Protein AF-A0A1H5TYS7-F1 (afdb_monomer)

Sequence (240 aa):
MDNIIQSLKEFIWEIVGFLVPGLFLIILSNFLISTENQIKNNFLFDWDAFEHSLIIIQGYIFGYIIYSLTKYKVYIQDKIIDYLFYIAKSNKNMINDYVNKKIIKFIYRFLYIRHSSYWHKDFQKSELYKAVLQKYRSEISNIDSMNVNEVRNILMTKNDKQSQVIYTFIFRSSMFDHISTVFILIIVTLFVQGIFNISLLKVGKPYNYIYFIMIILIPLLGNSKRFFFPKAIRVPFSNI

pLDDT: mean 87.01, std 9.4, range [52.34, 97.75]

Secondary structure (DSSP, 8-state):
-HHHHHHHHHHHHHHHHHHHHHHHHHHHHHHHB-GGGSBTTTBSS-HHHHHHHHHHHHHHHHHHHHHHHHHHHHHHHHHHHHHHHHHHHHHHTT---HHHHHHHHHHHHHHHHH-TTHHHHHHHTSHHHHHHHHHHTTTSTTGGGS-HHHHHHHHHHT-THHHHHHHHHHHHHHHHHHHHHHHHHHHHHHHHHHHHT---B--SHHHHHHHHHHHHHHHHHTTHHHHHHHHHHHHHHH--

Mean predicted aligned error: 6.76 Å

Solvent-accessible surface area (backbone atoms only — not comparable to full-atom values): 13057 Å² total; per-residue (Å²): 110,68,67,60,55,52,53,51,52,52,52,51,50,54,50,50,66,28,26,52,57,11,42,49,47,51,55,52,46,42,73,40,42,21,70,90,76,30,50,90,85,70,22,84,59,56,69,86,81,49,53,82,65,49,55,55,52,49,14,35,54,42,8,51,52,45,51,53,51,35,53,50,51,52,52,51,51,41,52,50,46,54,50,52,52,49,52,54,54,62,50,58,80,74,56,88,51,70,71,58,51,54,52,50,51,48,50,52,52,56,48,49,75,64,35,86,65,47,62,59,60,54,45,66,71,31,68,61,49,49,52,49,51,63,72,41,50,88,80,36,88,65,54,90,77,50,52,72,65,58,53,37,52,58,42,38,76,75,39,67,80,49,52,63,58,29,49,52,27,45,49,53,15,51,52,31,32,35,52,23,42,51,44,49,50,55,52,51,51,53,51,50,26,67,73,71,72,48,73,60,56,54,82,50,76,73,48,51,54,53,54,51,50,41,61,62,42,31,68,61,27,56,43,29,44,73,60,29,37,60,51,31,63,42,54,51,63,71,75,115

Structure (mmCIF, N/CA/C/O backbone):
data_AF-A0A1H5TYS7-F1
#
_entry.id   AF-A0A1H5TYS7-F1
#
loop_
_atom_site.group_PDB
_atom_site.id
_atom_site.type_symbol
_atom_site.l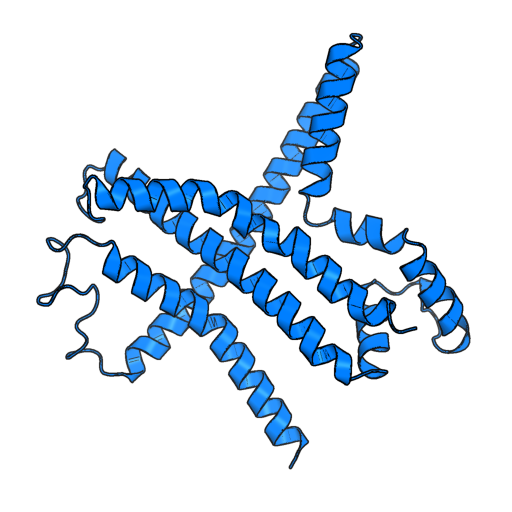abel_atom_id
_atom_site.label_alt_id
_atom_site.label_comp_id
_atom_site.label_asym_id
_atom_site.label_entity_id
_atom_site.label_seq_id
_atom_site.pdbx_PDB_ins_code
_atom_site.Cartn_x
_atom_site.Cartn_y
_atom_site.Cartn_z
_atom_site.occupancy
_atom_site.B_iso_or_equiv
_atom_site.auth_seq_id
_atom_site.auth_comp_id
_atom_site.auth_asym_id
_atom_site.auth_atom_id
_atom_site.pdbx_PDB_model_num
ATOM 1 N N . MET A 1 1 ? 18.109 -30.971 -2.019 1.00 67.31 1 MET A N 1
ATOM 2 C CA . MET A 1 1 ? 17.659 -30.455 -0.705 1.00 67.31 1 MET A CA 1
ATOM 3 C C . MET A 1 1 ? 17.485 -28.943 -0.735 1.00 67.31 1 MET A C 1
ATOM 5 O O . MET A 1 1 ? 16.457 -28.473 -0.268 1.00 67.31 1 MET A O 1
ATOM 9 N N . ASP A 1 2 ? 18.400 -28.206 -1.365 1.00 77.69 2 AS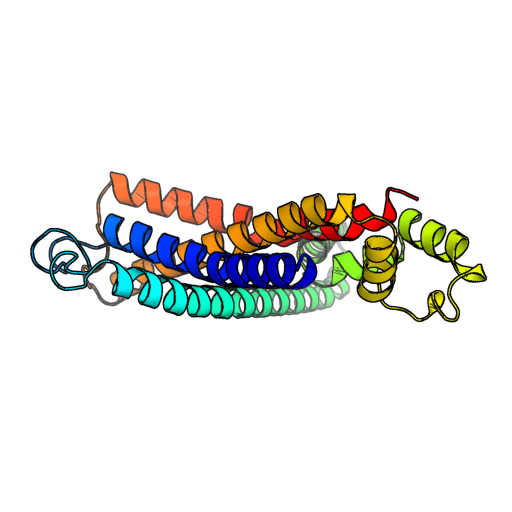P A N 1
ATOM 10 C CA . ASP A 1 2 ? 18.367 -26.733 -1.421 1.00 77.69 2 ASP A CA 1
ATOM 11 C C . ASP A 1 2 ? 17.071 -26.148 -2.003 1.00 77.69 2 ASP A C 1
ATOM 13 O O . ASP A 1 2 ? 16.513 -25.213 -1.433 1.00 77.69 2 ASP A O 1
ATOM 17 N N . ASN A 1 3 ? 16.511 -26.765 -3.051 1.00 82.31 3 ASN A N 1
ATOM 18 C CA . ASN A 1 3 ? 15.230 -26.328 -3.621 1.00 82.31 3 ASN A CA 1
ATOM 19 C C . ASN A 1 3 ? 14.062 -26.442 -2.625 1.00 82.31 3 ASN A C 1
ATOM 21 O O . ASN A 1 3 ? 13.216 -25.558 -2.577 1.00 82.31 3 ASN A O 1
ATOM 25 N N . ILE A 1 4 ? 14.033 -27.489 -1.790 1.00 89.06 4 ILE A N 1
ATOM 26 C CA . ILE A 1 4 ? 12.965 -27.688 -0.792 1.00 89.06 4 ILE A CA 1
ATOM 27 C C . ILE A 1 4 ? 13.063 -26.621 0.302 1.00 89.06 4 ILE A C 1
ATOM 29 O O . ILE A 1 4 ? 12.052 -26.050 0.705 1.00 89.06 4 ILE A O 1
ATOM 33 N N . ILE A 1 5 ? 14.282 -26.319 0.759 1.00 88.38 5 ILE A N 1
ATOM 34 C CA . ILE A 1 5 ? 14.528 -25.292 1.780 1.00 88.38 5 ILE A CA 1
ATOM 35 C C . ILE A 1 5 ? 14.127 -23.910 1.252 1.00 88.38 5 ILE A C 1
ATOM 37 O O . ILE A 1 5 ? 13.490 -23.138 1.970 1.00 88.38 5 ILE A O 1
ATOM 41 N N . GLN A 1 6 ? 14.456 -23.606 -0.005 1.00 80.31 6 GLN A N 1
ATOM 42 C CA . GLN A 1 6 ? 14.092 -22.341 -0.636 1.00 80.31 6 GLN A CA 1
ATOM 43 C C . GLN A 1 6 ? 12.570 -22.195 -0.788 1.00 80.31 6 GLN A C 1
ATOM 45 O O . GLN A 1 6 ? 12.023 -21.170 -0.383 1.00 80.31 6 GLN A O 1
ATOM 50 N N . SER A 1 7 ? 11.872 -23.228 -1.272 1.00 81.06 7 SER A N 1
ATOM 51 C CA . SER A 1 7 ? 10.406 -23.209 -1.368 1.00 81.06 7 SER A CA 1
ATOM 52 C C . SER A 1 7 ? 9.731 -23.081 0.000 1.00 81.06 7 SER A C 1
ATOM 54 O O . SER A 1 7 ? 8.777 -22.320 0.147 1.00 81.06 7 SER A O 1
ATOM 56 N N . LEU A 1 8 ? 10.247 -23.762 1.031 1.00 88.00 8 LEU A N 1
ATOM 57 C CA . LEU A 1 8 ? 9.729 -23.635 2.396 1.00 88.00 8 LEU A CA 1
ATOM 58 C C . LEU A 1 8 ? 9.920 -22.213 2.939 1.00 88.00 8 LEU A C 1
ATOM 60 O O . LEU A 1 8 ? 9.024 -21.656 3.570 1.00 88.00 8 LEU A O 1
ATOM 64 N N . LYS A 1 9 ? 11.078 -21.605 2.674 1.00 85.12 9 LYS A N 1
ATOM 65 C CA . LYS A 1 9 ? 11.366 -20.223 3.059 1.00 85.12 9 LYS A CA 1
ATOM 66 C C . LYS A 1 9 ? 10.412 -19.243 2.376 1.00 85.12 9 LYS A C 1
ATOM 68 O O . LYS A 1 9 ? 9.912 -18.342 3.043 1.00 85.12 9 LYS A O 1
ATOM 73 N N . GLU A 1 10 ? 10.158 -19.406 1.081 1.00 80.75 10 GLU A N 1
ATOM 74 C CA . GLU A 1 10 ? 9.201 -18.579 0.332 1.00 80.75 10 GLU A CA 1
ATOM 75 C C . GLU A 1 10 ? 7.784 -18.712 0.895 1.00 80.75 10 GLU A C 1
ATOM 77 O O . GLU A 1 10 ? 7.153 -17.700 1.194 1.00 80.75 10 GLU A O 1
ATOM 82 N N . PHE A 1 11 ? 7.340 -19.938 1.172 1.00 84.56 11 PHE A N 1
ATOM 83 C CA . PHE A 1 11 ? 6.052 -20.203 1.810 1.00 84.56 11 PHE A CA 1
ATOM 84 C C . PHE A 1 11 ? 5.919 -19.533 3.190 1.00 84.56 11 PHE A C 1
ATOM 86 O O . PHE A 1 11 ? 4.912 -18.886 3.482 1.00 84.56 11 PHE A O 1
ATOM 93 N N . ILE A 1 12 ? 6.953 -19.617 4.036 1.00 88.06 12 ILE A N 1
ATOM 94 C CA . ILE A 1 12 ? 6.970 -18.934 5.341 1.00 88.06 12 ILE A CA 1
ATOM 95 C C . ILE A 1 12 ? 6.864 -17.416 5.154 1.00 88.06 12 ILE A C 1
ATOM 97 O O . ILE A 1 12 ? 6.130 -16.757 5.890 1.00 88.06 12 ILE A O 1
ATOM 101 N N . TRP A 1 13 ? 7.560 -16.847 4.168 1.00 83.88 13 TRP A N 1
ATOM 102 C CA . TRP A 1 13 ? 7.481 -15.414 3.886 1.00 83.88 13 TRP A CA 1
ATOM 103 C C . TRP A 1 13 ? 6.100 -14.972 3.415 1.00 83.88 13 TRP A C 1
ATOM 105 O O . TRP A 1 13 ? 5.651 -13.895 3.813 1.00 83.88 13 TRP A O 1
ATOM 115 N N . GLU A 1 14 ? 5.405 -15.794 2.630 1.00 82.81 14 GLU A N 1
ATOM 116 C CA . GLU A 1 14 ? 4.013 -15.535 2.263 1.00 82.81 14 GLU A CA 1
ATOM 117 C C . GLU A 1 14 ? 3.112 -15.517 3.500 1.00 82.81 14 GLU A C 1
ATOM 119 O O . GLU A 1 14 ? 2.367 -14.554 3.692 1.00 82.81 14 GLU A O 1
ATOM 124 N N . ILE A 1 15 ? 3.237 -16.508 4.392 1.00 88.69 15 ILE A N 1
ATOM 125 C CA . ILE A 1 15 ? 2.476 -16.548 5.652 1.00 88.69 15 ILE A CA 1
ATOM 126 C C . ILE A 1 15 ? 2.744 -15.297 6.488 1.00 88.69 15 ILE A C 1
ATOM 128 O O . ILE A 1 15 ? 1.804 -14.629 6.919 1.00 88.69 15 ILE A O 1
ATOM 132 N N . VAL A 1 16 ? 4.018 -14.954 6.693 1.00 89.50 16 VAL A N 1
ATOM 133 C CA . VAL A 1 16 ? 4.423 -13.769 7.461 1.00 89.50 16 VAL A CA 1
ATOM 134 C C . VAL A 1 16 ? 3.856 -12.495 6.829 1.00 89.50 16 VAL A C 1
ATOM 136 O O . VAL A 1 16 ? 3.378 -11.618 7.549 1.00 89.50 16 VAL A O 1
ATOM 139 N N . GLY A 1 17 ? 3.841 -12.404 5.497 1.00 87.56 17 GLY A N 1
ATOM 140 C CA . GLY A 1 17 ? 3.288 -11.268 4.761 1.00 87.56 17 GLY A CA 1
ATOM 141 C C . GLY A 1 17 ? 1.818 -10.981 5.080 1.00 87.56 17 GLY A C 1
ATOM 142 O O . GLY A 1 17 ? 1.436 -9.812 5.153 1.00 87.56 17 GLY A O 1
ATOM 143 N N . PHE A 1 18 ? 1.012 -12.016 5.329 1.00 91.00 18 PHE A N 1
ATOM 144 C CA . PHE A 1 18 ? -0.376 -11.863 5.778 1.00 91.00 18 PHE A CA 1
ATOM 145 C C . PHE A 1 18 ? -0.491 -11.733 7.297 1.00 91.00 18 PHE A C 1
ATOM 147 O O . PHE A 1 18 ? -1.266 -10.916 7.785 1.00 91.00 18 PHE A O 1
ATOM 154 N N . LEU A 1 19 ? 0.298 -12.485 8.060 1.00 94.44 19 LEU A N 1
ATOM 155 C CA . LEU A 1 19 ? 0.199 -12.511 9.517 1.00 94.44 19 LEU A CA 1
ATOM 156 C C . LEU A 1 19 ? 0.503 -11.143 10.145 1.00 94.44 19 LEU A C 1
ATOM 158 O O . LEU A 1 19 ? -0.223 -10.688 11.027 1.00 94.44 19 LEU A O 1
ATOM 162 N N . VAL A 1 20 ? 1.551 -10.461 9.674 1.00 94.88 20 VAL A N 1
ATOM 163 C CA . VAL A 1 20 ? 2.007 -9.185 10.246 1.00 94.88 20 VAL A CA 1
ATOM 164 C C . VAL A 1 20 ? 0.918 -8.097 10.242 1.00 94.88 20 VAL A C 1
ATOM 166 O O . VAL A 1 20 ? 0.669 -7.528 11.307 1.00 94.88 20 VAL A O 1
ATOM 169 N N . PRO A 1 21 ? 0.244 -7.765 9.120 1.00 95.44 21 PRO A N 1
ATOM 170 C CA . PRO A 1 21 ? -0.795 -6.735 9.134 1.00 95.44 21 PRO A CA 1
ATOM 171 C C . PRO A 1 21 ? -2.013 -7.103 9.993 1.00 95.44 21 PRO A C 1
ATOM 173 O O . PRO A 1 21 ? -2.623 -6.209 10.581 1.00 95.44 21 PRO A O 1
ATOM 176 N N . GLY A 1 22 ? -2.357 -8.388 10.107 1.00 95.56 22 GLY A N 1
ATOM 177 C CA . GLY A 1 22 ? -3.446 -8.822 10.981 1.00 95.56 22 GLY A CA 1
ATOM 178 C C . GLY A 1 22 ? -3.086 -8.757 12.463 1.00 95.56 22 GLY A C 1
ATOM 179 O O . GLY A 1 22 ? -3.858 -8.213 13.250 1.00 95.56 22 GLY A O 1
ATOM 180 N N . LEU A 1 23 ? -1.884 -9.200 12.848 1.00 94.56 23 LEU A N 1
ATOM 181 C CA . LEU A 1 23 ? -1.376 -9.016 14.213 1.00 94.56 23 LEU A CA 1
ATOM 182 C C . LEU A 1 23 ? -1.285 -7.530 14.580 1.00 94.56 23 LEU A C 1
ATOM 184 O O . LEU A 1 23 ? -1.647 -7.147 15.690 1.00 94.56 23 LEU A O 1
ATOM 188 N N . PHE A 1 24 ? -0.867 -6.678 13.640 1.00 96.12 24 PHE A N 1
ATOM 189 C CA . PHE A 1 24 ? -0.850 -5.232 13.846 1.00 96.12 24 PHE A CA 1
ATOM 190 C C . PHE A 1 24 ? -2.251 -4.673 14.137 1.00 96.12 24 PHE A C 1
ATOM 192 O O . PHE A 1 24 ? -2.404 -3.880 15.067 1.00 96.12 24 PHE A O 1
ATOM 199 N N . LEU A 1 25 ? -3.281 -5.115 13.403 1.00 95.44 25 LEU A N 1
ATOM 200 C CA . LEU A 1 25 ? -4.671 -4.745 13.685 1.00 95.44 25 LEU A CA 1
ATOM 201 C C . LEU A 1 25 ? -5.105 -5.199 15.085 1.00 95.44 25 LEU A C 1
ATOM 203 O O . LEU A 1 25 ? -5.706 -4.402 15.803 1.00 95.44 25 LEU A O 1
ATOM 207 N N . ILE A 1 26 ? -4.799 -6.440 15.478 1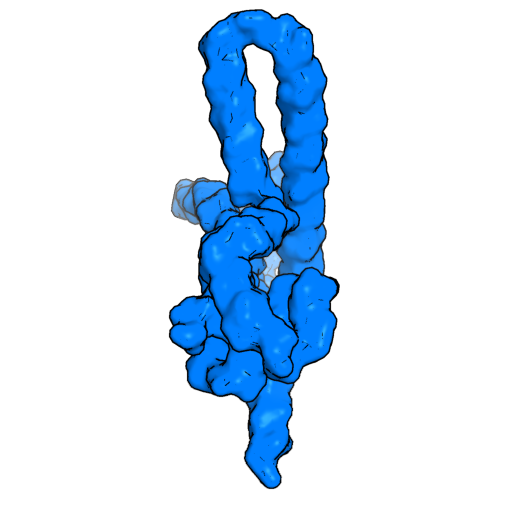.00 92.31 26 ILE A N 1
ATOM 208 C CA . ILE A 1 26 ? -5.156 -6.983 16.800 1.00 92.31 26 ILE A CA 1
ATOM 209 C C . ILE A 1 26 ? -4.518 -6.144 17.910 1.00 92.31 26 ILE A C 1
ATOM 211 O O . ILE A 1 26 ? -5.219 -5.675 18.806 1.00 92.31 26 ILE A O 1
ATOM 215 N N . ILE A 1 27 ? -3.203 -5.911 17.835 1.00 92.00 27 ILE A N 1
ATOM 216 C CA . ILE A 1 27 ? -2.457 -5.123 18.828 1.00 92.00 27 ILE A CA 1
ATOM 217 C C . ILE A 1 27 ? -3.054 -3.720 18.948 1.00 92.00 27 ILE A C 1
ATOM 219 O O . ILE A 1 27 ? -3.321 -3.244 20.052 1.00 92.00 27 ILE A O 1
ATOM 223 N N . LEU A 1 28 ? -3.298 -3.067 17.812 1.00 93.88 28 LEU A N 1
ATOM 224 C CA . LEU A 1 28 ? -3.819 -1.707 17.797 1.00 93.88 28 LEU A CA 1
ATOM 225 C C . LEU A 1 28 ? -5.256 -1.637 18.328 1.00 93.88 28 LEU A C 1
ATOM 227 O O . LEU A 1 28 ? -5.583 -0.730 19.089 1.00 93.88 28 LEU A O 1
ATOM 231 N N . SER A 1 29 ? -6.097 -2.610 17.975 1.00 91.12 29 SER A N 1
ATOM 232 C CA . SER A 1 29 ? -7.480 -2.693 18.457 1.00 91.12 29 SER A CA 1
ATOM 233 C C . SER A 1 29 ? -7.523 -2.935 19.964 1.00 91.12 29 SER A C 1
ATOM 235 O O . SER A 1 29 ? -8.250 -2.241 20.666 1.00 91.12 29 SER A O 1
ATOM 237 N N . ASN A 1 30 ? -6.683 -3.833 20.487 1.00 87.69 30 ASN A N 1
ATOM 238 C CA . ASN A 1 30 ? -6.554 -4.069 21.928 1.00 87.69 30 ASN A CA 1
ATOM 239 C C . ASN A 1 30 ? -6.138 -2.806 22.688 1.00 87.69 30 ASN A C 1
ATOM 241 O O . ASN A 1 30 ? -6.657 -2.519 23.764 1.00 87.69 30 ASN A O 1
ATOM 245 N N . PHE A 1 31 ? -5.224 -2.022 22.116 1.00 90.31 31 PHE A N 1
ATOM 246 C CA . PHE A 1 31 ? -4.797 -0.770 22.727 1.00 90.31 31 PHE A CA 1
ATOM 247 C C . PHE A 1 31 ? -5.919 0.284 22.757 1.00 90.31 31 PHE A C 1
ATOM 249 O O . PHE A 1 31 ? -6.043 1.025 23.740 1.00 90.31 31 PHE A O 1
ATOM 256 N N . LEU A 1 32 ? -6.742 0.341 21.704 1.00 93.38 32 LEU A N 1
ATOM 257 C CA . LEU A 1 32 ? -7.719 1.409 21.477 1.00 93.38 32 LEU A CA 1
ATOM 258 C C . LEU A 1 32 ? -9.149 1.101 21.923 1.00 93.38 32 LEU A C 1
ATOM 260 O O . LEU A 1 32 ? -9.910 2.047 22.076 1.00 93.38 32 LEU A O 1
ATOM 264 N N . ILE A 1 33 ? -9.549 -0.152 22.120 1.00 90.75 33 ILE A N 1
ATOM 265 C CA . ILE A 1 33 ? -10.930 -0.492 22.503 1.00 90.75 33 ILE A CA 1
ATOM 266 C C . ILE A 1 33 ? -11.205 -0.167 23.969 1.00 90.75 33 ILE A C 1
ATOM 268 O O . ILE A 1 33 ? -10.349 -0.365 24.829 1.00 90.75 33 ILE A O 1
ATOM 272 N N . SER A 1 34 ? -12.394 0.373 24.245 1.00 85.56 34 SER A N 1
ATOM 273 C CA . SER A 1 34 ? -12.835 0.752 25.589 1.00 85.56 34 SER A CA 1
ATOM 274 C C . SER A 1 34 ? -12.919 -0.457 26.517 1.00 85.56 34 SER A C 1
ATOM 276 O O . SER A 1 34 ? -13.417 -1.510 26.125 1.00 85.56 34 SER A O 1
ATOM 278 N N . THR A 1 35 ? -12.496 -0.280 27.769 1.00 76.44 35 THR A N 1
ATOM 279 C CA . THR A 1 35 ? -12.527 -1.316 28.814 1.00 76.44 35 THR A CA 1
ATOM 280 C C . THR A 1 35 ? -13.936 -1.785 29.157 1.00 76.44 35 THR A C 1
ATOM 282 O O . THR A 1 35 ? -14.110 -2.914 29.594 1.00 76.44 35 THR A O 1
ATOM 285 N N . GLU A 1 36 ? -14.950 -0.949 28.924 1.00 73.81 36 GLU A N 1
ATOM 286 C CA . GLU A 1 36 ? -16.364 -1.299 29.137 1.00 73.81 36 GLU A CA 1
ATOM 287 C C . GLU A 1 36 ? -16.848 -2.414 28.199 1.00 73.81 36 GLU A C 1
ATOM 289 O O . GLU A 1 36 ? -17.753 -3.163 28.547 1.00 73.81 36 GLU A O 1
ATOM 294 N N . ASN A 1 37 ? -16.222 -2.539 27.026 1.00 63.44 37 ASN A N 1
ATOM 295 C CA . ASN A 1 37 ? -16.571 -3.518 25.997 1.00 63.44 37 ASN A CA 1
ATOM 296 C C . ASN A 1 37 ? -15.575 -4.690 25.939 1.00 63.44 37 ASN A C 1
ATOM 298 O O . ASN A 1 37 ? -15.587 -5.463 24.981 1.00 63.44 37 ASN A O 1
ATOM 302 N N . GLN A 1 38 ? -14.682 -4.809 26.926 1.00 60.69 38 GLN A N 1
ATOM 303 C CA . GLN A 1 38 ? -13.674 -5.866 26.981 1.00 60.69 38 GLN A CA 1
ATOM 304 C C . GLN A 1 38 ? -14.170 -7.062 27.799 1.00 60.69 38 GLN A C 1
ATOM 306 O O . GLN A 1 38 ? -14.858 -6.915 28.810 1.00 60.69 38 GLN A O 1
ATOM 311 N N . ILE A 1 39 ? -13.782 -8.264 27.369 1.00 59.59 39 ILE A N 1
ATOM 312 C CA . ILE A 1 39 ? -13.887 -9.472 28.194 1.00 59.59 39 ILE A CA 1
ATOM 313 C C . ILE A 1 39 ? -12.959 -9.251 29.404 1.00 59.59 39 ILE A C 1
ATOM 315 O O . ILE A 1 39 ? -11.930 -8.581 29.265 1.00 59.59 39 ILE A O 1
ATOM 319 N N . LYS A 1 40 ? -13.340 -9.726 30.604 1.00 55.16 40 LYS A N 1
ATOM 320 C CA . LYS A 1 40 ? -12.549 -9.568 31.847 1.00 55.16 40 LYS A CA 1
ATOM 321 C C . LYS A 1 40 ? -11.047 -9.741 31.542 1.00 55.16 40 LYS A C 1
ATOM 323 O O . LYS A 1 40 ? -10.684 -10.757 30.966 1.00 55.16 40 LYS A O 1
ATOM 328 N N . ASN A 1 41 ? -10.219 -8.761 31.937 1.00 55.69 41 ASN A N 1
ATOM 329 C CA . ASN A 1 41 ? -8.752 -8.656 31.730 1.00 55.69 41 ASN A CA 1
ATOM 330 C C . ASN A 1 41 ? -8.236 -7.769 30.574 1.00 55.69 41 ASN A C 1
ATOM 332 O O . ASN A 1 41 ? -7.117 -7.953 30.107 1.00 55.69 41 ASN A O 1
ATOM 336 N N . ASN A 1 42 ? -8.961 -6.718 30.191 1.00 52.34 42 ASN A N 1
ATOM 337 C CA . ASN A 1 42 ? -8.465 -5.638 29.320 1.00 52.34 42 ASN A CA 1
ATOM 338 C C . ASN A 1 42 ? -8.147 -6.007 27.851 1.00 52.34 42 ASN A C 1
ATOM 340 O O . ASN A 1 42 ? -7.408 -5.283 27.175 1.00 52.34 42 ASN A O 1
ATOM 344 N N . PHE A 1 43 ? -8.704 -7.101 27.329 1.00 56.09 43 PHE A N 1
ATOM 345 C CA . PHE A 1 43 ? -8.461 -7.538 25.954 1.00 56.09 43 PHE A CA 1
ATOM 346 C C . PHE A 1 43 ? -9.762 -7.833 25.198 1.00 56.09 43 PHE A C 1
ATOM 348 O O . PHE A 1 43 ? -10.761 -8.248 25.782 1.00 56.09 43 PHE A O 1
ATOM 355 N N . LEU A 1 44 ? -9.745 -7.633 23.870 1.00 61.28 44 LEU A N 1
ATOM 356 C CA . LEU A 1 44 ? -10.795 -8.155 22.976 1.00 61.28 44 LEU A CA 1
ATOM 357 C C . LEU A 1 44 ? -10.889 -9.683 23.041 1.00 61.28 44 LEU A C 1
ATOM 359 O O . LEU A 1 44 ? -11.938 -10.249 22.752 1.00 61.28 44 LEU A O 1
ATOM 363 N N . PHE A 1 45 ? -9.769 -10.329 23.359 1.00 64.00 45 PHE A N 1
ATOM 364 C CA . PHE A 1 45 ? -9.600 -11.771 23.351 1.00 64.00 45 PHE A CA 1
ATOM 365 C C . PHE A 1 45 ? -9.091 -12.214 24.715 1.00 64.00 45 PHE A C 1
ATOM 367 O O . PHE A 1 45 ? -8.117 -11.665 25.227 1.00 64.00 45 PHE A O 1
ATOM 374 N N . ASP A 1 46 ? -9.750 -13.209 25.291 1.00 64.56 46 ASP A N 1
ATOM 375 C CA . ASP A 1 46 ? -9.283 -13.869 26.500 1.00 64.56 46 ASP A CA 1
ATOM 376 C C . ASP A 1 46 ? -8.063 -14.743 26.156 1.00 64.56 46 ASP A C 1
ATOM 378 O O . ASP A 1 46 ? -8.191 -15.826 25.585 1.00 64.56 46 ASP A O 1
ATOM 382 N N . TRP A 1 47 ? -6.861 -14.230 26.429 1.00 65.69 47 TRP A N 1
ATOM 383 C CA . TRP A 1 47 ? -5.598 -14.907 26.108 1.00 65.69 47 TRP A CA 1
ATOM 384 C C . TRP A 1 47 ? -5.459 -16.255 26.810 1.00 65.69 47 TRP A C 1
ATOM 386 O O . TRP A 1 47 ? -4.837 -17.161 26.253 1.00 65.69 47 TRP A O 1
ATOM 396 N N . ASP A 1 48 ? -6.060 -16.388 27.992 1.00 68.62 48 ASP A N 1
ATOM 397 C CA . ASP A 1 48 ? -6.034 -17.623 28.766 1.00 68.62 48 ASP A CA 1
ATOM 398 C C . ASP A 1 48 ? -6.983 -18.660 28.148 1.00 68.62 48 ASP A C 1
ATOM 400 O O . ASP A 1 48 ? -6.674 -19.850 28.133 1.00 68.62 48 ASP A O 1
ATOM 404 N N . ALA A 1 49 ? -8.103 -18.213 27.566 1.00 66.50 49 ALA A N 1
ATOM 405 C CA . ALA A 1 49 ? -9.062 -19.092 26.897 1.00 66.50 49 ALA A CA 1
ATOM 406 C C . ALA A 1 49 ? -8.633 -19.534 25.489 1.00 66.50 49 ALA A C 1
ATOM 408 O O . ALA A 1 49 ? -9.072 -20.585 25.021 1.00 66.50 49 ALA A O 1
ATOM 409 N N . PHE A 1 50 ? -7.835 -18.731 24.781 1.00 64.44 50 PHE A N 1
ATOM 410 C CA . PHE A 1 50 ? -7.643 -18.921 23.341 1.00 64.44 50 PHE A CA 1
ATOM 411 C C . PHE A 1 50 ? -6.387 -19.691 22.920 1.00 64.44 50 PHE A C 1
ATOM 413 O O . PHE A 1 50 ? -6.288 -20.036 21.746 1.00 64.44 50 PHE A O 1
ATOM 420 N N . GLU A 1 51 ? -5.480 -20.037 23.835 1.00 68.69 51 GLU A N 1
ATOM 421 C CA . GLU A 1 51 ? -4.177 -20.648 23.525 1.00 68.69 51 GLU A CA 1
ATOM 422 C C . GLU A 1 51 ? -3.363 -19.868 22.454 1.00 68.69 51 GLU A C 1
ATOM 424 O O . GLU A 1 51 ? -3.830 -18.996 21.720 1.00 68.69 51 GLU A O 1
ATOM 429 N N . HIS A 1 52 ? -2.064 -20.143 22.342 1.00 73.44 52 HIS A N 1
ATOM 430 C CA . HIS A 1 52 ? -1.179 -19.337 21.483 1.00 73.44 52 HIS A CA 1
ATOM 431 C C . HIS A 1 52 ? -1.448 -19.553 19.977 1.00 73.44 52 HIS A C 1
ATOM 433 O O . HIS A 1 52 ? -1.118 -18.708 19.142 1.00 73.44 52 HIS A O 1
ATOM 439 N N . SER A 1 53 ? -2.058 -20.684 19.619 1.00 76.00 53 SER A N 1
ATOM 440 C CA . SER A 1 53 ? -2.332 -21.103 18.240 1.00 76.00 53 SER A CA 1
ATOM 441 C C . SER A 1 53 ? -3.446 -20.283 17.582 1.00 76.00 53 SER A C 1
ATOM 443 O O . SER A 1 53 ? -3.353 -19.938 16.400 1.00 76.00 53 SER A O 1
ATOM 445 N N . LEU A 1 54 ? -4.476 -19.903 18.338 1.00 82.62 54 LEU A N 1
ATOM 446 C CA . LEU A 1 54 ? -5.656 -19.243 17.785 1.00 82.62 54 LEU A CA 1
ATOM 447 C C . LEU A 1 54 ? -5.377 -17.800 17.354 1.00 82.62 54 LEU A C 1
ATOM 449 O O . LEU A 1 54 ? -5.971 -17.304 16.399 1.00 82.62 54 LEU A O 1
ATOM 453 N N . ILE A 1 55 ? -4.401 -17.150 17.981 1.00 83.81 55 ILE A N 1
ATOM 454 C CA . ILE A 1 55 ? -3.980 -15.782 17.653 1.00 83.81 55 ILE A CA 1
ATOM 455 C C . ILE A 1 55 ? -3.240 -15.737 16.325 1.00 83.81 55 ILE A C 1
ATOM 457 O O . ILE A 1 55 ? -3.415 -14.799 15.548 1.00 83.81 55 ILE A O 1
ATOM 461 N N . ILE A 1 56 ? -2.456 -16.774 16.026 1.00 89.31 56 ILE A N 1
ATOM 462 C CA . ILE A 1 56 ? -1.818 -16.920 14.717 1.00 89.31 56 ILE A CA 1
ATOM 463 C C . ILE A 1 56 ? -2.897 -17.082 13.642 1.00 89.31 56 ILE A C 1
ATOM 465 O O . ILE A 1 56 ? -2.848 -16.402 12.617 1.00 89.31 56 ILE A O 1
ATOM 469 N N . ILE A 1 57 ? -3.907 -17.920 13.899 1.00 90.31 57 ILE A N 1
ATOM 470 C CA . ILE A 1 57 ? -5.025 -18.147 12.972 1.00 90.31 57 ILE A CA 1
ATOM 471 C C . ILE A 1 57 ? -5.812 -16.849 12.740 1.00 90.31 57 ILE A C 1
ATOM 473 O O . ILE A 1 57 ? -6.019 -16.447 11.595 1.00 90.31 57 ILE A O 1
ATOM 477 N N . GLN A 1 58 ? -6.205 -16.148 13.804 1.00 88.56 58 GLN A N 1
ATOM 478 C CA . GLN A 1 58 ? -6.915 -14.871 13.701 1.00 88.56 58 GLN A CA 1
ATOM 479 C C . GLN A 1 58 ? -6.070 -13.795 13.019 1.00 88.56 58 GLN A C 1
ATOM 481 O O . GLN A 1 58 ? -6.568 -13.084 12.148 1.00 88.56 58 GLN A O 1
ATOM 486 N N . GLY A 1 59 ? -4.789 -13.689 13.375 1.00 92.88 59 GLY A N 1
ATOM 487 C CA . GLY A 1 59 ? -3.850 -12.771 12.741 1.00 92.88 59 GLY A CA 1
ATOM 488 C C . GLY A 1 59 ? -3.740 -13.036 11.242 1.00 92.88 59 GLY A C 1
ATOM 489 O O . GLY A 1 59 ? -3.756 -12.100 10.450 1.00 92.88 59 GLY A O 1
ATOM 490 N N . TYR A 1 60 ? -3.717 -14.300 10.826 1.00 94.12 60 TYR A N 1
ATOM 491 C CA . TYR A 1 60 ? -3.709 -14.656 9.411 1.00 94.12 60 TYR A CA 1
ATOM 492 C C . TYR A 1 60 ? -5.023 -14.269 8.705 1.00 94.12 60 TYR A C 1
ATOM 494 O O . TYR A 1 60 ? -4.989 -13.629 7.650 1.00 94.12 60 TYR A O 1
ATOM 502 N N . ILE A 1 61 ? -6.181 -14.566 9.312 1.00 94.56 61 ILE A N 1
ATOM 503 C CA . ILE A 1 61 ? -7.508 -14.205 8.775 1.00 94.56 61 ILE A CA 1
ATOM 504 C C . ILE A 1 61 ? -7.652 -12.683 8.642 1.00 94.56 61 ILE A C 1
ATOM 506 O O . ILE A 1 61 ? -7.992 -12.177 7.568 1.00 94.56 61 ILE A O 1
ATOM 510 N N . PHE A 1 62 ? -7.353 -11.928 9.702 1.00 95.62 62 PHE A N 1
ATOM 511 C CA . PHE A 1 62 ? -7.378 -10.467 9.655 1.00 95.62 62 PHE A CA 1
ATOM 512 C C . PHE A 1 62 ? -6.363 -9.920 8.658 1.00 95.62 62 PHE A C 1
ATOM 514 O O . PHE A 1 62 ? -6.662 -8.963 7.949 1.00 95.62 62 PHE A O 1
ATOM 521 N N . GLY A 1 63 ? -5.204 -10.558 8.535 1.00 96.31 63 GLY A N 1
ATOM 522 C CA . GLY A 1 63 ? -4.218 -10.276 7.503 1.00 96.31 63 GLY A CA 1
ATOM 523 C C . GLY A 1 63 ? -4.800 -10.299 6.097 1.00 96.31 63 GLY A C 1
ATOM 524 O O . GLY A 1 63 ? -4.655 -9.338 5.337 1.00 96.31 63 GLY A O 1
ATOM 525 N N . TYR A 1 64 ? -5.525 -11.368 5.769 1.00 95.56 64 TYR A N 1
ATOM 526 C CA . TYR A 1 64 ? -6.198 -11.519 4.482 1.00 95.56 64 TYR A CA 1
ATOM 527 C C . TYR A 1 64 ? -7.280 -10.450 4.255 1.00 95.56 64 TYR A C 1
ATOM 529 O O . TYR A 1 64 ? -7.388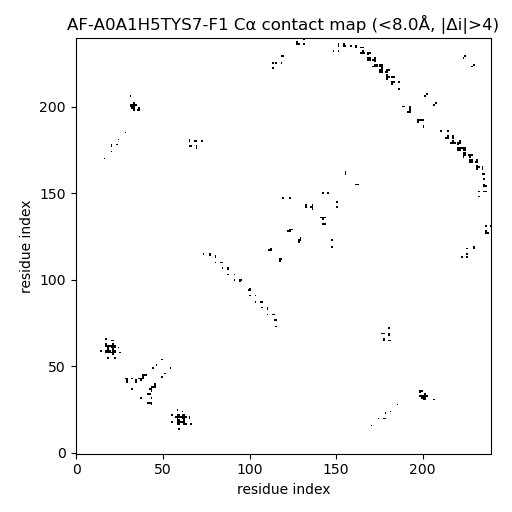 -9.882 3.159 1.00 95.56 64 TYR A O 1
ATOM 537 N N . ILE A 1 65 ? -8.044 -10.112 5.299 1.00 96.62 65 ILE A N 1
ATOM 538 C CA . ILE A 1 65 ? -9.037 -9.029 5.259 1.00 96.62 65 ILE A CA 1
ATOM 539 C C . ILE A 1 65 ? -8.350 -7.684 4.987 1.00 96.62 65 ILE A C 1
ATOM 541 O O . ILE A 1 65 ? -8.740 -6.974 4.059 1.00 96.62 65 ILE A O 1
ATOM 545 N N . ILE A 1 66 ? -7.285 -7.347 5.723 1.00 97.06 66 ILE A N 1
ATOM 546 C CA . ILE A 1 66 ? -6.519 -6.108 5.524 1.00 97.06 66 ILE A CA 1
ATOM 547 C C . ILE A 1 66 ? -5.929 -6.048 4.120 1.00 97.06 66 ILE A C 1
ATOM 549 O O . ILE A 1 66 ? -5.971 -4.995 3.475 1.00 97.06 66 ILE A O 1
ATOM 553 N N . TYR A 1 67 ? -5.410 -7.160 3.611 1.00 94.69 67 TYR A N 1
ATOM 554 C CA . TYR A 1 67 ? -4.878 -7.233 2.258 1.00 94.69 67 TYR A CA 1
ATOM 555 C C . TYR A 1 67 ? -5.962 -6.947 1.205 1.00 94.69 67 TYR A C 1
ATOM 557 O O . TYR A 1 67 ? -5.769 -6.107 0.318 1.00 94.69 67 TYR A O 1
ATOM 565 N N . SER A 1 68 ? -7.132 -7.569 1.352 1.00 95.75 68 SER A N 1
ATOM 566 C CA . SER A 1 68 ? -8.290 -7.369 0.473 1.00 95.75 68 SER A CA 1
ATOM 567 C C . SER A 1 68 ? -8.792 -5.923 0.509 1.00 95.75 68 SER A C 1
ATOM 569 O O . SER A 1 68 ? -8.950 -5.284 -0.534 1.00 95.75 68 SER A O 1
ATOM 571 N N . LEU A 1 69 ? -8.935 -5.354 1.708 1.00 96.12 69 LEU A N 1
ATOM 572 C CA . LEU A 1 69 ? -9.324 -3.957 1.903 1.00 96.12 69 LEU A CA 1
ATOM 573 C C . LEU A 1 69 ? -8.279 -2.983 1.362 1.00 96.12 69 LEU A C 1
ATOM 575 O O . LEU A 1 69 ? -8.631 -1.937 0.827 1.00 96.12 69 LEU A O 1
ATOM 579 N N . THR A 1 70 ? -6.994 -3.328 1.437 1.00 94.19 70 THR A N 1
ATOM 580 C CA . THR A 1 70 ? -5.919 -2.512 0.862 1.00 94.19 70 THR A CA 1
ATOM 581 C C . THR A 1 70 ? -6.034 -2.457 -0.659 1.00 94.19 70 THR A C 1
ATOM 583 O O . THR A 1 70 ? -5.934 -1.373 -1.236 1.00 94.19 70 THR A O 1
ATOM 586 N N . LYS A 1 71 ? -6.298 -3.593 -1.321 1.00 91.38 71 LYS A N 1
ATOM 587 C CA . LYS A 1 71 ? -6.562 -3.621 -2.769 1.00 91.38 71 LYS A CA 1
ATOM 588 C C . LYS A 1 71 ? -7.792 -2.787 -3.129 1.00 91.38 71 LYS A C 1
ATOM 590 O O . LYS A 1 71 ? -7.720 -1.969 -4.044 1.00 91.38 71 LYS A O 1
ATOM 595 N N . TYR A 1 72 ? -8.880 -2.946 -2.378 1.00 93.31 72 TYR A N 1
ATOM 596 C CA . TYR A 1 72 ? -10.113 -2.191 -2.595 1.00 93.31 72 TYR A CA 1
ATOM 597 C C . TYR A 1 72 ? -9.923 -0.679 -2.392 1.00 93.31 72 TYR A C 1
ATOM 599 O O . TYR A 1 72 ? -10.347 0.119 -3.227 1.00 93.31 72 TYR A O 1
ATOM 607 N N . LYS A 1 73 ? -9.193 -0.277 -1.344 1.00 92.25 73 LYS A N 1
ATOM 608 C CA . LYS A 1 73 ? -8.795 1.114 -1.085 1.00 92.25 73 LYS A CA 1
ATOM 609 C C . LYS A 1 73 ? -8.069 1.716 -2.286 1.00 92.25 73 LYS A C 1
ATOM 611 O O . LYS A 1 73 ? -8.420 2.811 -2.715 1.00 92.25 73 LYS A O 1
ATOM 616 N N . VAL A 1 74 ? -7.064 1.021 -2.826 1.00 87.88 74 VAL A N 1
ATOM 617 C CA . VAL A 1 74 ? -6.295 1.506 -3.986 1.00 87.88 74 VAL A CA 1
ATOM 618 C C . VAL A 1 74 ? -7.193 1.639 -5.217 1.00 87.88 74 VAL A C 1
ATOM 620 O O . VAL A 1 74 ? -7.130 2.659 -5.899 1.00 87.88 74 VAL A O 1
ATOM 623 N N . TYR A 1 75 ? -8.075 0.666 -5.459 1.00 89.56 75 TYR A N 1
ATOM 624 C CA . TYR A 1 75 ? -9.046 0.728 -6.551 1.00 89.56 75 TYR A CA 1
ATOM 625 C C . TYR A 1 75 ? -9.960 1.960 -6.449 1.00 89.56 75 TYR A C 1
ATOM 627 O O . TYR A 1 75 ? -10.088 2.708 -7.419 1.00 89.56 75 TYR A O 1
ATOM 635 N N . ILE A 1 76 ? -10.542 2.219 -5.272 1.00 89.81 76 ILE A N 1
ATOM 636 C CA . ILE A 1 76 ? -11.362 3.418 -5.042 1.00 89.81 76 ILE A CA 1
ATOM 637 C C . ILE A 1 76 ? -10.537 4.688 -5.264 1.00 89.81 76 ILE A C 1
ATOM 639 O O . ILE A 1 76 ? -11.006 5.614 -5.920 1.00 89.81 76 ILE A O 1
ATOM 643 N N . GLN A 1 77 ? -9.312 4.745 -4.737 1.00 87.69 77 GLN A N 1
ATOM 644 C CA . GLN A 1 77 ? -8.445 5.913 -4.898 1.00 87.69 77 GLN A CA 1
ATOM 645 C C . GLN A 1 77 ? -8.164 6.222 -6.370 1.00 87.69 77 GLN A C 1
ATOM 647 O O . GLN A 1 77 ? -8.269 7.382 -6.764 1.00 87.69 77 GLN A O 1
ATOM 652 N N . ASP A 1 78 ? -7.842 5.213 -7.182 1.00 87.75 78 ASP A N 1
ATOM 653 C CA . ASP A 1 78 ? -7.620 5.404 -8.618 1.00 87.75 78 ASP A CA 1
ATOM 654 C C . ASP A 1 78 ? -8.910 5.857 -9.325 1.0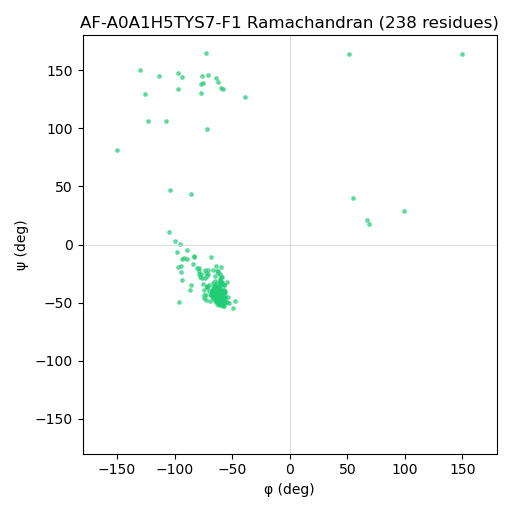0 87.75 78 ASP A C 1
ATOM 656 O O . ASP A 1 78 ? -8.868 6.808 -10.101 1.00 87.75 78 ASP A O 1
ATOM 660 N N . LYS A 1 79 ? -10.077 5.288 -8.984 1.00 89.62 79 LYS A N 1
ATOM 661 C CA . LYS A 1 79 ? -11.373 5.736 -9.530 1.00 89.62 79 LYS A CA 1
ATOM 662 C C . LYS A 1 79 ? -11.702 7.187 -9.182 1.00 89.62 79 LYS A C 1
ATOM 664 O O . LYS A 1 79 ? -12.190 7.926 -10.036 1.00 89.62 79 LYS A O 1
ATOM 669 N N . ILE A 1 80 ? -11.420 7.613 -7.951 1.00 87.94 80 ILE A N 1
ATOM 670 C CA . ILE A 1 80 ? -11.582 9.012 -7.536 1.00 87.94 80 ILE A CA 1
ATOM 671 C C . ILE A 1 80 ? -10.627 9.908 -8.331 1.00 87.94 80 ILE A C 1
ATOM 673 O O . ILE A 1 80 ? -11.032 10.969 -8.798 1.00 87.94 80 ILE A O 1
ATOM 677 N N . ILE A 1 81 ? -9.373 9.489 -8.517 1.00 87.88 81 ILE A N 1
ATOM 678 C CA . ILE A 1 81 ? -8.387 10.240 -9.303 1.00 87.88 81 ILE A CA 1
ATOM 679 C C . ILE A 1 81 ? -8.843 10.385 -10.762 1.00 87.88 81 ILE A C 1
ATOM 681 O O . ILE A 1 81 ? -8.795 11.495 -11.292 1.00 87.88 81 ILE A O 1
ATOM 685 N N . ASP A 1 82 ? -9.336 9.315 -11.386 1.00 88.31 82 ASP A N 1
ATOM 686 C CA . ASP A 1 82 ? -9.886 9.339 -12.748 1.00 88.31 82 ASP A CA 1
ATOM 687 C C . ASP A 1 82 ? -11.066 10.309 -12.869 1.00 88.31 82 ASP A C 1
ATOM 689 O O . ASP A 1 82 ? -11.137 11.110 -13.806 1.00 88.31 82 ASP A O 1
ATOM 693 N N . TYR A 1 83 ? -11.969 10.292 -11.887 1.00 89.50 83 TYR A N 1
ATOM 694 C CA . TYR A 1 83 ? -13.093 11.221 -11.832 1.00 89.50 83 TYR A CA 1
ATOM 695 C C . TYR A 1 83 ? -12.633 12.681 -11.684 1.00 89.50 83 TYR A C 1
ATOM 697 O O . TYR A 1 83 ? -13.102 13.565 -12.405 1.00 89.50 83 TYR A O 1
ATOM 705 N N . LEU A 1 84 ? -11.653 12.947 -10.816 1.00 87.00 84 LEU A N 1
ATOM 706 C CA . LEU A 1 84 ? -11.068 14.282 -10.660 1.00 87.00 84 LEU A CA 1
ATOM 707 C C . LEU A 1 84 ? -10.361 14.751 -11.939 1.00 87.00 84 LEU A C 1
ATOM 709 O O . LEU A 1 84 ? -10.452 15.928 -12.296 1.00 87.00 84 LEU A O 1
ATOM 713 N N . PHE A 1 85 ? -9.701 13.847 -12.667 1.00 86.12 85 PHE A N 1
ATOM 714 C CA . PHE A 1 85 ? -9.122 14.153 -13.974 1.00 86.12 85 PHE A CA 1
ATOM 715 C C . PHE A 1 85 ? -10.173 14.524 -15.012 1.00 86.12 85 PHE A C 1
ATOM 717 O O . PHE A 1 85 ? -9.954 15.458 -15.790 1.00 86.12 85 PHE A O 1
ATOM 724 N N . TYR A 1 86 ? -11.295 13.806 -15.029 1.00 87.69 86 TYR A N 1
ATOM 725 C CA . TYR A 1 86 ? -12.421 14.103 -15.905 1.00 87.69 86 TYR A CA 1
ATOM 726 C C . TYR A 1 86 ? -12.978 15.508 -15.633 1.00 87.69 86 TYR A C 1
ATOM 728 O O . TYR A 1 86 ? -13.067 16.316 -16.561 1.00 87.69 86 TYR A O 1
ATOM 736 N N . ILE A 1 87 ? -13.234 15.847 -14.363 1.00 85.06 87 ILE A N 1
ATOM 737 C CA . ILE A 1 87 ? -13.702 17.186 -13.963 1.00 85.06 87 ILE A CA 1
ATOM 738 C C . ILE A 1 87 ? -12.695 18.265 -14.373 1.00 85.06 87 ILE A C 1
ATOM 740 O O . ILE A 1 87 ? -13.060 19.261 -15.002 1.00 85.06 87 ILE A O 1
ATOM 744 N N . ALA A 1 88 ? -11.412 18.061 -14.062 1.00 83.44 88 ALA A N 1
ATOM 745 C CA . ALA A 1 88 ? -10.363 19.012 -14.415 1.00 83.44 88 ALA A CA 1
ATOM 746 C C . ALA A 1 88 ? -10.276 19.237 -15.937 1.00 83.44 88 ALA A C 1
ATOM 748 O O . ALA A 1 88 ? -9.965 20.347 -16.378 1.00 83.44 88 ALA A O 1
ATOM 749 N N . LYS A 1 89 ? -10.587 18.210 -16.745 1.00 83.00 89 LYS A N 1
ATOM 750 C CA . LYS A 1 89 ? -10.550 18.280 -18.216 1.00 83.00 89 LYS A CA 1
ATOM 751 C C . LYS A 1 89 ? -11.720 19.060 -18.769 1.00 83.00 89 LYS A C 1
ATOM 753 O O . LYS A 1 89 ? -11.508 19.899 -19.640 1.00 83.00 89 LYS A O 1
ATOM 758 N N . SER A 1 90 ? -12.911 18.817 -18.231 1.00 83.38 90 SER A N 1
ATOM 759 C CA . SER A 1 90 ? -14.117 19.562 -18.589 1.00 83.38 90 SER A CA 1
ATOM 760 C C . SER A 1 90 ? -13.926 21.063 -18.349 1.00 83.38 90 SER A C 1
ATOM 762 O O . SER A 1 90 ? -14.168 21.877 -19.237 1.00 83.38 90 SER A O 1
ATOM 764 N N . ASN A 1 91 ? -13.366 21.433 -17.193 1.00 74.88 91 ASN A N 1
ATOM 765 C CA . ASN A 1 91 ? -13.186 22.839 -16.818 1.00 74.88 91 ASN A CA 1
ATOM 766 C C . ASN A 1 91 ? -12.072 23.554 -17.599 1.00 74.88 91 ASN A C 1
ATOM 768 O O . ASN A 1 91 ? -12.125 24.772 -17.768 1.00 74.88 91 ASN A O 1
ATOM 772 N N . LYS A 1 92 ? -11.078 22.825 -18.125 1.00 70.38 92 LYS A N 1
ATOM 773 C CA . LYS A 1 92 ? -9.988 23.414 -18.923 1.00 70.38 92 LYS A CA 1
ATOM 774 C C . LYS A 1 92 ? -10.497 24.115 -20.190 1.00 70.38 92 LYS A C 1
ATOM 776 O O . LYS A 1 92 ? -9.877 25.081 -20.623 1.00 70.38 92 LYS A O 1
ATOM 781 N N . ASN A 1 93 ? -11.611 23.651 -20.755 1.00 66.81 93 ASN A N 1
ATOM 782 C CA . ASN A 1 93 ? -12.194 24.232 -21.965 1.00 66.81 93 ASN A CA 1
ATOM 783 C C . ASN A 1 93 ? -12.980 25.527 -21.695 1.00 66.81 93 ASN A C 1
ATOM 785 O O . ASN A 1 93 ? -13.176 26.304 -22.621 1.00 66.81 93 ASN A O 1
ATOM 789 N N . MET A 1 94 ? -13.404 25.780 -20.449 1.00 65.31 94 MET A N 1
ATOM 790 C CA . MET A 1 94 ? -14.173 26.981 -20.091 1.00 65.31 94 MET A CA 1
ATOM 791 C C . MET A 1 94 ? -13.309 28.136 -19.574 1.00 65.31 94 MET A C 1
ATOM 793 O O . MET A 1 94 ? -13.765 29.276 -19.561 1.00 65.31 94 MET A O 1
ATOM 797 N N . ILE A 1 95 ? -12.073 27.877 -19.134 1.00 68.75 95 ILE A N 1
ATOM 798 C CA . ILE A 1 95 ? -11.295 28.875 -18.394 1.00 68.75 95 ILE A CA 1
ATOM 799 C C . ILE A 1 95 ? -10.158 29.449 -19.249 1.00 68.75 95 ILE A C 1
ATOM 801 O O . ILE A 1 95 ? -9.123 28.813 -19.463 1.00 68.75 95 ILE A O 1
ATOM 805 N N . ASN A 1 96 ? -10.338 30.694 -19.703 1.00 70.56 96 ASN A N 1
ATOM 806 C CA . ASN A 1 96 ? -9.356 31.416 -20.521 1.00 70.56 96 ASN A CA 1
ATOM 807 C C . ASN A 1 96 ? -8.245 32.109 -19.702 1.00 70.56 96 ASN A C 1
ATOM 809 O O . ASN A 1 96 ? -7.235 32.538 -20.260 1.00 70.56 96 ASN A O 1
ATOM 813 N N . ASP A 1 97 ? -8.398 32.163 -18.379 1.00 79.00 97 ASP A N 1
ATOM 814 C CA . ASP A 1 97 ? -7.508 32.882 -17.469 1.00 79.00 97 ASP A CA 1
ATOM 815 C C . ASP A 1 97 ? -6.174 32.146 -17.192 1.00 79.00 97 ASP A C 1
ATOM 817 O O . ASP A 1 97 ? -6.110 30.925 -17.000 1.00 79.00 97 ASP A O 1
ATOM 821 N N . TYR A 1 98 ? -5.080 32.911 -17.168 1.00 76.50 98 TYR A N 1
ATOM 822 C CA . TYR A 1 98 ? -3.709 32.433 -16.984 1.00 76.50 98 TYR A CA 1
ATOM 823 C C . TYR A 1 98 ? -3.459 31.857 -15.581 1.00 76.50 98 TYR A C 1
ATOM 825 O O . TYR A 1 98 ? -2.807 30.813 -15.455 1.00 76.50 98 TYR A O 1
ATOM 833 N N . VAL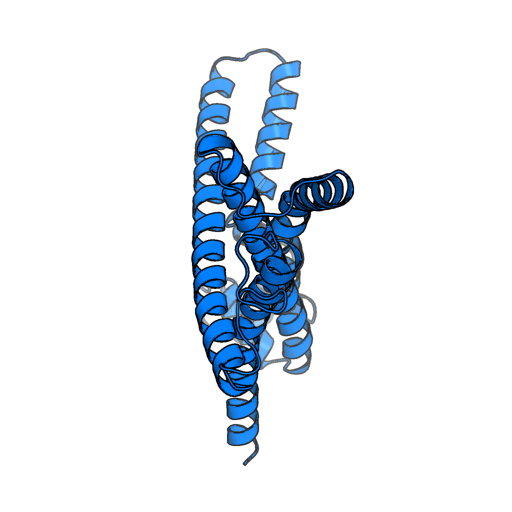 A 1 99 ? -4.002 32.478 -14.525 1.00 74.75 99 VAL A N 1
ATOM 834 C CA . VAL A 1 99 ? -3.831 31.998 -13.137 1.00 74.75 99 VAL A CA 1
ATOM 835 C C . VAL A 1 99 ? -4.470 30.620 -12.977 1.00 74.75 99 VAL A C 1
ATOM 837 O O . VAL A 1 99 ? -3.837 29.672 -12.497 1.00 74.75 99 VAL A O 1
ATOM 840 N N . ASN A 1 100 ? -5.687 30.474 -13.491 1.00 79.06 100 ASN A N 1
ATOM 841 C CA . ASN A 1 100 ? -6.412 29.212 -13.482 1.00 79.06 100 ASN A CA 1
ATOM 842 C C . ASN A 1 100 ? -5.698 28.101 -14.270 1.00 79.06 100 ASN A C 1
ATOM 844 O O . ASN A 1 100 ? -5.646 26.959 -13.807 1.00 79.06 100 ASN A O 1
ATOM 848 N N . LYS A 1 101 ? -5.043 28.411 -15.400 1.00 81.31 101 LYS A N 1
ATOM 849 C CA . LYS A 1 101 ? -4.221 27.429 -16.139 1.00 81.31 101 LYS A CA 1
ATOM 850 C C . LYS A 1 101 ? -3.080 26.859 -15.288 1.00 81.31 101 LYS A C 1
ATOM 852 O O . LYS A 1 101 ? -2.806 25.657 -15.373 1.00 81.31 101 LYS A O 1
ATOM 857 N N . LYS A 1 102 ? -2.425 27.675 -14.451 1.00 85.25 102 LYS A N 1
ATOM 858 C CA . LYS A 1 102 ? -1.338 27.218 -13.562 1.00 85.25 102 LYS A CA 1
ATOM 859 C C . LYS A 1 102 ? -1.861 26.295 -12.458 1.00 85.25 102 LYS A C 1
ATOM 861 O O . LYS A 1 102 ? -1.256 25.248 -12.221 1.00 85.25 102 LYS A O 1
ATOM 866 N N . ILE A 1 103 ? -2.989 26.645 -11.837 1.00 83.69 103 ILE A N 1
ATOM 867 C CA . ILE A 1 103 ? -3.638 25.831 -10.794 1.00 83.69 103 ILE A CA 1
ATOM 868 C C . ILE A 1 103 ? -4.102 24.493 -11.372 1.00 83.69 103 ILE A C 1
ATOM 870 O O . ILE A 1 103 ? -3.775 23.439 -10.831 1.00 83.69 103 ILE A O 1
ATOM 874 N N . ILE A 1 104 ? -4.779 24.515 -12.521 1.00 82.62 104 ILE A N 1
ATOM 875 C CA . ILE A 1 104 ? -5.218 23.300 -13.214 1.00 82.62 104 ILE A CA 1
ATOM 876 C C . ILE A 1 104 ? -4.009 22.413 -13.528 1.00 82.62 104 ILE A C 1
ATOM 878 O O . ILE A 1 104 ? -4.015 21.232 -13.194 1.00 82.62 104 ILE A O 1
ATOM 882 N N . LYS A 1 105 ? -2.923 22.969 -14.085 1.00 85.44 105 LYS A N 1
ATOM 883 C CA . LYS A 1 105 ? -1.684 22.215 -14.349 1.00 85.44 105 LYS A CA 1
ATOM 884 C C . LYS A 1 105 ? -1.092 21.597 -13.077 1.00 85.44 105 LYS A C 1
ATOM 886 O O . LYS A 1 105 ? -0.608 20.465 -13.128 1.00 85.44 105 LYS A O 1
ATOM 891 N N . PHE A 1 106 ? -1.130 22.312 -11.953 1.00 87.00 106 PHE A N 1
ATOM 892 C CA . PHE A 1 106 ? -0.700 21.786 -10.659 1.00 87.00 106 PHE A CA 1
ATOM 893 C C . PHE A 1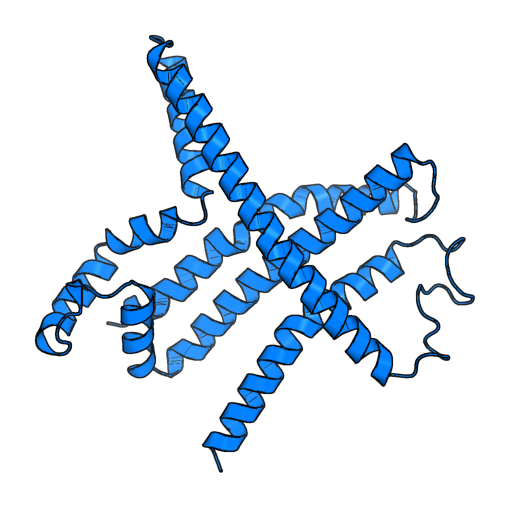 106 ? -1.569 20.603 -10.214 1.00 87.00 106 PHE A C 1
ATOM 895 O O . PHE A 1 106 ? -1.017 19.555 -9.888 1.00 87.00 106 PHE A O 1
ATOM 902 N N . ILE A 1 107 ? -2.899 20.727 -10.283 1.00 84.62 107 ILE A N 1
ATOM 903 C CA . ILE A 1 107 ? -3.844 19.649 -9.947 1.00 84.62 107 ILE A CA 1
ATOM 904 C C . ILE A 1 107 ? -3.612 18.435 -10.848 1.00 84.62 107 ILE A C 1
ATOM 906 O O . ILE A 1 107 ? -3.462 17.326 -10.345 1.00 84.62 107 ILE A O 1
ATOM 910 N N . TYR A 1 108 ? -3.489 18.635 -12.163 1.00 84.88 108 TYR A N 1
ATOM 911 C CA . TYR A 1 108 ? -3.174 17.561 -13.107 1.00 84.88 108 TYR A CA 1
ATOM 912 C C . TYR A 1 108 ? -1.894 16.831 -12.728 1.00 84.88 108 TYR A C 1
ATOM 914 O O . TYR A 1 108 ? -1.880 15.606 -12.663 1.00 84.88 108 TYR A O 1
ATOM 922 N N . ARG A 1 109 ? -0.817 17.574 -12.455 1.00 86.31 109 ARG A N 1
ATOM 923 C CA . ARG A 1 109 ? 0.462 16.985 -12.053 1.00 86.31 109 ARG A CA 1
ATOM 924 C C . ARG A 1 109 ? 0.333 16.234 -10.728 1.00 86.31 109 ARG A C 1
ATOM 926 O O . ARG A 1 109 ? 0.875 15.141 -10.601 1.00 86.31 109 ARG A O 1
ATOM 933 N N . PHE A 1 110 ? -0.391 16.798 -9.765 1.00 85.00 110 PHE A N 1
ATOM 934 C CA . PHE A 1 110 ? -0.631 16.186 -8.462 1.00 85.00 110 PHE A CA 1
ATOM 935 C C . PHE A 1 110 ? -1.411 14.871 -8.579 1.00 85.00 110 PHE A C 1
ATOM 937 O O . PHE A 1 110 ? -0.994 13.866 -8.007 1.00 85.00 110 PHE A O 1
ATOM 944 N N . LEU A 1 111 ? -2.499 14.856 -9.352 1.00 83.38 111 LEU A N 1
ATOM 945 C CA . LEU A 1 111 ? -3.295 13.659 -9.628 1.00 83.38 111 LEU A CA 1
ATOM 946 C C . LEU A 1 111 ? -2.493 12.624 -10.427 1.00 83.38 111 LEU A C 1
ATOM 948 O O . LEU A 1 111 ? -2.549 11.437 -10.124 1.00 83.38 111 LEU A O 1
ATOM 952 N N . TYR A 1 112 ? -1.683 13.074 -11.389 1.00 83.69 112 TYR A N 1
ATOM 953 C CA . TYR A 1 112 ? -0.890 12.200 -12.258 1.00 83.69 112 TYR A CA 1
ATOM 954 C C . TYR A 1 112 ? 0.149 11.424 -11.463 1.00 83.69 112 TYR A C 1
ATOM 956 O O . TYR A 1 112 ? 0.216 10.203 -11.532 1.00 83.69 112 TYR A O 1
ATOM 964 N N . ILE A 1 113 ? 0.893 12.115 -10.603 1.00 80.38 113 ILE A N 1
ATOM 965 C CA . ILE A 1 113 ? 1.878 11.472 -9.727 1.00 80.38 113 ILE A CA 1
ATOM 966 C C . ILE A 1 113 ? 1.206 10.474 -8.761 1.00 80.38 113 ILE A C 1
ATOM 968 O O . ILE A 1 113 ? 1.852 9.550 -8.266 1.00 80.38 113 ILE A O 1
ATOM 972 N N . ARG A 1 114 ? -0.096 10.636 -8.492 1.00 76.81 114 ARG A N 1
ATOM 973 C CA . ARG A 1 114 ? -0.863 9.783 -7.584 1.00 76.81 114 ARG A CA 1
ATOM 974 C C . ARG A 1 114 ? -1.588 8.622 -8.273 1.00 76.81 114 ARG A C 1
ATOM 976 O O . ARG A 1 114 ? -2.013 7.713 -7.576 1.00 76.81 114 ARG A O 1
ATOM 983 N N . HIS A 1 115 ? -1.715 8.548 -9.588 1.00 82.44 115 HIS A N 1
ATOM 984 C CA . HIS A 1 115 ? -2.373 7.378 -10.174 1.00 82.44 115 HIS A CA 1
ATOM 985 C C . HIS A 1 115 ? -1.428 6.162 -10.183 1.00 82.44 115 HIS A C 1
ATOM 987 O O . HIS A 1 115 ? -0.292 6.243 -10.656 1.00 82.44 115 HIS A O 1
ATOM 993 N N . SER A 1 116 ? -1.897 5.008 -9.695 1.00 76.69 116 SER A N 1
ATOM 994 C CA . SER A 1 116 ? -1.106 3.767 -9.634 1.00 76.69 116 SER A CA 1
ATOM 995 C C . SER A 1 116 ? -0.591 3.239 -10.987 1.00 76.69 116 SER A C 1
ATOM 997 O O . SER A 1 116 ? 0.355 2.455 -11.001 1.00 76.69 116 SER A O 1
ATOM 999 N N . SER A 1 117 ? -1.171 3.652 -12.119 1.00 77.25 117 SER A N 1
ATOM 1000 C CA . SER A 1 117 ? -0.834 3.121 -13.448 1.00 77.25 117 SER A CA 1
ATOM 1001 C C . SER A 1 117 ? 0.222 3.947 -14.194 1.00 77.25 117 SER A C 1
ATOM 1003 O O . SER A 1 117 ? 0.922 3.430 -15.068 1.00 77.25 117 SER A O 1
ATOM 1005 N N . TYR A 1 118 ? 0.374 5.232 -13.860 1.00 82.50 118 TYR A N 1
ATOM 1006 C CA . TYR A 1 118 ? 1.197 6.143 -14.657 1.00 82.50 118 TYR A CA 1
ATOM 1007 C C . TYR A 1 118 ? 2.696 5.946 -14.456 1.00 82.50 118 TYR A C 1
ATOM 1009 O O . TYR A 1 118 ? 3.444 6.104 -15.419 1.00 82.50 118 TYR A O 1
ATOM 1017 N N . TRP A 1 119 ? 3.141 5.481 -13.282 1.00 83.38 119 TRP A N 1
ATOM 1018 C CA . TRP A 1 119 ? 4.566 5.191 -13.067 1.00 83.38 119 TRP A CA 1
ATOM 1019 C C . TRP A 1 119 ? 5.101 4.169 -14.084 1.00 83.38 119 TRP A C 1
ATOM 1021 O O . TRP A 1 119 ? 6.246 4.286 -14.517 1.00 83.38 119 TRP A O 1
ATOM 1031 N N . HIS A 1 120 ? 4.281 3.189 -14.487 1.00 82.75 120 HIS A N 1
ATOM 1032 C CA . HIS A 1 120 ? 4.680 2.160 -15.445 1.00 82.75 120 HIS A CA 1
ATOM 1033 C C . HIS A 1 120 ? 4.890 2.774 -16.836 1.00 82.75 120 HIS A C 1
ATOM 1035 O O . HIS A 1 120 ? 5.892 2.485 -17.495 1.00 82.75 120 HIS A O 1
ATOM 1041 N N . LYS A 1 121 ? 3.978 3.656 -17.261 1.00 86.19 121 LYS A N 1
ATOM 1042 C CA . LYS A 1 121 ? 4.078 4.378 -18.538 1.00 86.19 121 LYS A CA 1
ATOM 1043 C C . LYS A 1 121 ? 5.278 5.323 -18.555 1.00 86.19 121 LYS A C 1
ATOM 1045 O O . LYS A 1 121 ? 5.976 5.409 -19.561 1.00 86.19 121 LYS A O 1
ATOM 1050 N N . ASP A 1 122 ? 5.533 6.011 -17.445 1.00 87.31 122 ASP A N 1
ATOM 1051 C CA . ASP A 1 122 ? 6.694 6.892 -17.302 1.00 87.31 122 ASP A CA 1
ATOM 1052 C C . ASP A 1 122 ? 8.002 6.102 -17.338 1.00 87.31 122 ASP A C 1
ATOM 1054 O O . ASP A 1 122 ? 8.975 6.531 -17.958 1.00 87.31 122 ASP A O 1
ATOM 1058 N N . PHE A 1 123 ? 8.031 4.927 -16.706 1.00 90.06 123 PHE A N 1
ATOM 1059 C CA . PHE A 1 123 ? 9.227 4.100 -16.674 1.00 90.06 123 PHE A CA 1
ATOM 1060 C C . PHE A 1 123 ? 9.588 3.534 -18.051 1.00 90.06 123 PHE A C 1
ATOM 1062 O O . PHE A 1 123 ? 10.756 3.598 -18.428 1.00 90.06 123 PHE A O 1
ATOM 1069 N N . GLN A 1 124 ? 8.607 3.087 -18.841 1.00 91.06 124 GLN A N 1
ATOM 1070 C CA . GLN A 1 124 ? 8.843 2.628 -20.219 1.00 91.06 124 GLN A CA 1
ATOM 1071 C C . GLN A 1 124 ? 9.458 3.709 -21.120 1.00 91.06 124 GLN A C 1
ATOM 1073 O O . GLN A 1 124 ? 10.173 3.402 -22.067 1.00 91.06 124 GLN A O 1
ATOM 1078 N N . LYS A 1 125 ? 9.205 4.987 -20.825 1.00 91.38 125 LYS A N 1
ATOM 1079 C CA . LYS A 1 125 ? 9.780 6.114 -21.574 1.00 91.38 125 LYS A CA 1
ATOM 1080 C C . LYS A 1 125 ? 11.186 6.497 -21.113 1.00 91.38 125 LYS A C 1
ATOM 1082 O O . LYS A 1 125 ? 11.818 7.319 -21.773 1.00 91.38 125 LYS A O 1
ATOM 1087 N N . SER A 1 126 ? 11.657 5.954 -19.991 1.00 93.25 126 SER A N 1
ATOM 1088 C CA . SER A 1 126 ? 12.949 6.322 -19.412 1.00 93.25 126 SER A CA 1
ATOM 1089 C C . SER A 1 126 ? 14.122 5.803 -20.244 1.00 93.25 126 SER A C 1
ATOM 1091 O O . SER A 1 126 ? 14.065 4.707 -20.799 1.00 93.25 126 SER A O 1
ATOM 1093 N N . GLU A 1 127 ? 15.210 6.574 -20.277 1.00 94.25 127 GLU A N 1
ATOM 1094 C CA . GLU A 1 127 ? 16.458 6.170 -20.941 1.00 94.25 127 GLU A CA 1
ATOM 1095 C C . GLU A 1 127 ? 17.020 4.871 -20.363 1.00 94.25 127 GLU A C 1
ATOM 1097 O O . GLU A 1 127 ? 17.524 4.040 -21.109 1.00 94.25 127 GLU A O 1
ATOM 1102 N N . LEU A 1 128 ? 16.837 4.645 -19.055 1.00 93.44 128 LEU A N 1
ATOM 1103 C CA . LEU A 1 128 ? 17.224 3.392 -18.413 1.00 93.44 128 LEU A CA 1
ATOM 1104 C C . LEU A 1 128 ? 16.538 2.200 -19.085 1.00 93.44 128 LEU A C 1
ATOM 1106 O O . LEU A 1 128 ? 17.215 1.279 -19.519 1.00 93.44 128 LEU A O 1
ATOM 1110 N N . TYR A 1 129 ? 15.207 2.234 -19.214 1.00 94.38 129 TYR A N 1
ATOM 1111 C CA . TYR A 1 129 ? 14.448 1.146 -19.833 1.00 94.38 129 TYR A CA 1
ATOM 1112 C C . TYR A 1 129 ? 14.839 0.932 -21.302 1.00 94.38 129 TYR A C 1
ATOM 1114 O O . TYR A 1 129 ? 15.048 -0.203 -21.722 1.00 94.38 129 TYR A O 1
ATOM 1122 N N . LYS A 1 130 ? 15.012 2.013 -22.071 1.00 94.44 130 LYS A N 1
ATOM 1123 C CA . LYS A 1 130 ? 15.448 1.926 -23.475 1.00 94.44 130 LYS A CA 1
ATOM 1124 C C . LYS A 1 130 ? 16.844 1.314 -23.617 1.00 94.44 130 LYS A C 1
ATOM 1126 O O . LYS A 1 130 ? 17.035 0.462 -24.479 1.00 94.44 130 LYS A O 1
ATOM 1131 N N . ALA A 1 131 ? 17.792 1.702 -22.761 1.00 94.06 131 ALA A N 1
ATOM 1132 C CA . ALA A 1 131 ? 19.152 1.162 -22.767 1.00 94.06 131 ALA A CA 1
ATOM 1133 C C . ALA A 1 131 ? 19.166 -0.352 -22.498 1.00 94.06 131 ALA A C 1
ATOM 1135 O O . ALA A 1 131 ? 19.914 -1.091 -23.136 1.00 94.06 131 ALA A O 1
ATOM 1136 N N . VAL A 1 132 ? 18.287 -0.826 -21.609 1.00 94.12 132 VAL A N 1
ATOM 1137 C CA . VAL A 1 132 ? 18.090 -2.259 -21.336 1.00 94.12 132 VAL A CA 1
ATOM 1138 C C . VAL A 1 132 ? 17.620 -2.992 -22.581 1.00 94.12 132 VAL A C 1
ATOM 1140 O O . VAL A 1 132 ? 18.215 -4.001 -22.957 1.00 94.12 132 VAL A O 1
ATOM 1143 N N . LEU A 1 133 ? 16.558 -2.485 -23.216 1.00 94.69 133 LEU A N 1
ATOM 1144 C CA . LEU A 1 133 ? 16.010 -3.097 -24.422 1.00 94.69 133 LEU A CA 1
ATOM 1145 C C . LEU A 1 133 ? 17.075 -3.168 -25.512 1.00 94.69 133 LEU A C 1
ATOM 1147 O O . LEU A 1 133 ? 17.257 -4.220 -26.112 1.00 94.69 133 LEU A O 1
ATOM 1151 N N . GLN A 1 134 ? 17.838 -2.091 -25.706 1.00 94.25 134 GLN A N 1
ATOM 1152 C CA . GLN A 1 134 ? 18.922 -2.053 -26.681 1.00 94.25 134 GLN A CA 1
ATOM 1153 C C . GLN A 1 134 ? 20.020 -3.081 -26.380 1.00 94.25 134 GLN A C 1
ATOM 1155 O O . GLN A 1 134 ? 20.442 -3.782 -27.297 1.00 94.25 134 GLN A O 1
ATOM 1160 N N . LYS A 1 135 ? 20.464 -3.200 -25.120 1.00 94.12 135 LYS A N 1
ATOM 1161 C CA . LYS A 1 135 ? 21.519 -4.147 -24.728 1.00 94.12 135 LYS A CA 1
ATOM 1162 C C . LYS A 1 135 ? 21.115 -5.600 -24.975 1.00 94.12 135 LYS A C 1
ATOM 1164 O O . LYS A 1 135 ? 21.935 -6.384 -25.433 1.00 94.12 135 LYS A O 1
ATOM 1169 N N . TYR A 1 136 ? 19.869 -5.953 -24.668 1.00 93.12 136 TYR A N 1
ATOM 1170 C CA . TYR A 1 136 ? 19.412 -7.344 -24.698 1.00 93.12 136 TYR A CA 1
ATOM 1171 C C . TYR A 1 136 ? 18.626 -7.726 -25.959 1.00 93.12 136 TYR A C 1
ATOM 1173 O O . TYR A 1 136 ? 18.191 -8.871 -26.074 1.00 93.12 136 TYR A O 1
ATOM 1181 N N . ARG A 1 137 ? 18.469 -6.812 -26.926 1.00 93.81 137 ARG A N 1
ATOM 1182 C CA . ARG A 1 137 ? 17.742 -7.069 -28.182 1.00 93.81 137 ARG A CA 1
ATOM 1183 C C . ARG A 1 137 ? 18.329 -8.227 -28.994 1.00 93.81 137 ARG A C 1
ATOM 1185 O O . ARG A 1 137 ? 17.578 -8.921 -29.669 1.00 93.81 137 ARG A O 1
ATOM 1192 N N . SER A 1 138 ? 19.643 -8.444 -28.932 1.00 92.12 138 SER A N 1
ATOM 1193 C CA . SER A 1 138 ? 20.313 -9.562 -29.611 1.00 92.12 138 SER A CA 1
ATOM 1194 C C . SER A 1 138 ? 20.165 -10.901 -28.883 1.00 92.12 138 SER A C 1
ATOM 1196 O O . SER A 1 138 ? 20.257 -11.944 -29.520 1.00 92.12 138 SER A O 1
ATOM 1198 N N . GLU A 1 139 ? 19.948 -10.886 -27.566 1.00 92.62 139 GLU A N 1
ATOM 1199 C CA . GLU A 1 139 ? 19.893 -12.097 -26.736 1.00 92.62 139 GLU A CA 1
ATOM 1200 C C . GLU A 1 139 ? 18.469 -12.634 -26.558 1.00 92.62 139 GLU A C 1
ATOM 1202 O O . GLU A 1 139 ? 18.278 -13.835 -26.381 1.00 92.62 139 GLU A O 1
ATOM 1207 N N . ILE A 1 140 ? 17.464 -11.753 -26.567 1.00 91.50 140 ILE A N 1
ATOM 1208 C CA . ILE A 1 140 ? 16.076 -12.101 -26.257 1.00 91.50 140 ILE A CA 1
ATOM 1209 C C . ILE A 1 140 ? 15.190 -11.708 -27.436 1.00 91.50 140 ILE A C 1
ATOM 1211 O O . ILE A 1 140 ? 14.871 -10.534 -27.641 1.00 91.50 140 ILE A O 1
ATOM 1215 N N . SER A 1 141 ? 14.736 -12.713 -28.187 1.00 88.19 141 SER A N 1
ATOM 1216 C CA . SER A 1 141 ? 13.736 -12.519 -29.236 1.00 88.19 141 SER A CA 1
ATOM 1217 C C . SER A 1 141 ? 12.464 -11.905 -28.644 1.00 88.19 141 SER A C 1
ATOM 1219 O O . SER A 1 141 ? 11.961 -12.383 -27.628 1.00 88.19 141 SER A O 1
ATOM 1221 N N . ASN A 1 142 ? 11.920 -10.883 -29.306 1.00 91.75 142 ASN A N 1
ATOM 1222 C CA . ASN A 1 142 ? 10.672 -10.201 -28.937 1.00 91.75 142 ASN A CA 1
ATOM 1223 C C . ASN A 1 142 ? 10.716 -9.355 -27.650 1.00 91.75 142 ASN A C 1
ATOM 1225 O O . ASN A 1 142 ? 9.652 -8.980 -27.152 1.00 91.75 142 ASN A O 1
ATOM 1229 N N . ILE A 1 143 ? 11.898 -8.986 -27.134 1.00 92.38 143 ILE A N 1
ATOM 1230 C CA . ILE A 1 143 ? 12.012 -8.147 -25.924 1.00 92.38 143 ILE A CA 1
ATOM 1231 C C . ILE A 1 143 ? 11.237 -6.819 -26.026 1.00 92.38 143 ILE A C 1
ATOM 1233 O O . ILE A 1 143 ? 10.678 -6.353 -25.039 1.00 92.38 143 ILE A O 1
ATOM 1237 N N . ASP A 1 144 ? 11.130 -6.244 -27.228 1.00 91.31 144 ASP A N 1
ATOM 1238 C CA . ASP A 1 144 ? 10.394 -4.998 -27.486 1.00 91.31 144 ASP A CA 1
ATOM 1239 C C . ASP A 1 144 ? 8.870 -5.131 -27.283 1.00 91.31 144 ASP A C 1
ATOM 1241 O O . ASP A 1 144 ? 8.185 -4.132 -27.065 1.00 91.31 144 ASP A O 1
ATOM 1245 N N . SER A 1 145 ? 8.334 -6.354 -27.354 1.00 93.06 145 SER A N 1
ATOM 1246 C CA . SER A 1 145 ? 6.908 -6.638 -27.132 1.00 93.06 145 SER A CA 1
ATOM 1247 C C . SER A 1 145 ? 6.574 -6.983 -25.678 1.00 93.06 145 SER A C 1
ATOM 1249 O O . SER A 1 145 ? 5.400 -7.022 -25.310 1.00 93.06 145 SER A O 1
ATOM 1251 N N . MET A 1 146 ? 7.595 -7.216 -24.848 1.00 93.31 146 MET A N 1
ATOM 1252 C CA . MET A 1 146 ? 7.423 -7.639 -23.463 1.00 93.31 146 MET A CA 1
ATOM 1253 C C . MET A 1 146 ? 6.998 -6.476 -22.565 1.00 93.31 146 MET A C 1
ATOM 1255 O O . MET A 1 146 ? 7.440 -5.330 -22.703 1.00 93.31 146 MET A O 1
ATOM 1259 N N . ASN A 1 147 ? 6.167 -6.775 -21.572 1.00 92.81 147 ASN A N 1
ATOM 1260 C CA . ASN A 1 147 ? 5.828 -5.815 -20.534 1.00 92.81 147 ASN A CA 1
ATOM 1261 C C . ASN A 1 147 ? 7.018 -5.594 -19.573 1.00 92.81 147 ASN A C 1
ATOM 1263 O O . ASN A 1 147 ? 7.974 -6.367 -19.512 1.00 92.81 147 ASN A O 1
ATOM 1267 N N . VAL A 1 148 ? 6.969 -4.522 -18.773 1.00 90.69 148 VAL A N 1
ATOM 1268 C CA . VAL A 1 148 ? 8.067 -4.191 -17.840 1.00 90.69 148 VAL A CA 1
ATOM 1269 C C . VAL A 1 148 ? 8.327 -5.313 -16.835 1.00 90.69 148 VAL A C 1
ATOM 1271 O O . VAL A 1 148 ? 9.477 -5.519 -16.458 1.00 90.69 148 VAL A O 1
ATOM 1274 N N . ASN A 1 149 ? 7.296 -6.036 -16.390 1.00 90.25 149 ASN A N 1
ATOM 1275 C CA . ASN A 1 149 ? 7.460 -7.114 -15.416 1.00 90.25 149 ASN A CA 1
ATOM 1276 C C . ASN A 1 149 ? 8.142 -8.343 -16.024 1.00 90.25 149 ASN A C 1
ATOM 1278 O O . ASN A 1 149 ? 8.954 -8.962 -15.349 1.00 90.25 149 ASN A O 1
ATOM 1282 N N . GLU A 1 150 ? 7.857 -8.669 -17.281 1.00 91.69 150 GLU A N 1
ATOM 1283 C CA . GLU A 1 150 ? 8.511 -9.747 -18.027 1.00 91.69 150 GLU A CA 1
ATOM 1284 C C . GLU A 1 150 ? 9.997 -9.444 -18.205 1.00 91.69 150 GLU A C 1
ATOM 1286 O O . GLU A 1 150 ? 10.836 -10.242 -17.790 1.00 91.69 150 GLU A O 1
ATOM 1291 N N . VAL A 1 151 ? 10.330 -8.243 -18.695 1.00 92.88 151 VAL A N 1
ATOM 1292 C CA . VAL A 1 151 ? 11.730 -7.805 -18.817 1.00 92.88 151 VAL A CA 1
ATOM 1293 C C . VAL A 1 151 ? 12.414 -7.818 -17.447 1.00 92.88 151 VAL A C 1
ATOM 1295 O O . VAL A 1 151 ? 13.525 -8.326 -17.313 1.00 92.88 151 VAL A O 1
ATOM 1298 N N . ARG A 1 152 ? 11.736 -7.330 -16.399 1.00 91.69 152 ARG A N 1
ATOM 1299 C CA . ARG A 1 152 ? 12.248 -7.358 -15.021 1.00 91.69 152 ARG A CA 1
ATOM 1300 C C . ARG A 1 152 ? 12.563 -8.780 -14.565 1.00 91.69 152 ARG A C 1
ATOM 1302 O O . ARG A 1 152 ? 13.618 -8.993 -13.981 1.00 91.69 152 ARG A O 1
ATOM 1309 N N . ASN A 1 153 ? 11.658 -9.728 -14.794 1.00 89.88 153 ASN A N 1
ATOM 1310 C CA . ASN A 1 153 ? 11.839 -11.113 -14.371 1.00 89.88 153 ASN A CA 1
ATOM 1311 C C . ASN A 1 153 ? 13.066 -11.730 -15.049 1.00 89.88 153 ASN A C 1
ATOM 1313 O O . ASN A 1 153 ? 13.870 -12.358 -14.367 1.00 89.88 153 ASN A O 1
ATOM 1317 N N . ILE A 1 154 ? 13.275 -11.465 -16.343 1.00 90.25 154 ILE A N 1
ATOM 1318 C CA . ILE A 1 154 ? 14.476 -11.924 -17.052 1.00 90.25 154 ILE A CA 1
ATOM 1319 C C . ILE A 1 154 ? 15.742 -11.312 -16.438 1.00 90.25 154 ILE A C 1
ATOM 1321 O O . ILE A 1 154 ? 16.698 -12.030 -16.149 1.00 90.25 154 ILE A O 1
ATOM 1325 N N . LEU A 1 155 ? 15.753 -10.005 -16.165 1.00 90.69 155 LEU A N 1
ATOM 1326 C CA . LEU A 1 155 ? 16.901 -9.359 -15.518 1.00 90.69 155 LEU A CA 1
ATOM 1327 C C . LEU A 1 155 ? 17.176 -9.922 -14.118 1.00 90.69 155 LEU A C 1
ATOM 1329 O O . LEU A 1 155 ? 18.334 -10.107 -13.755 1.00 90.69 155 LEU A O 1
ATOM 1333 N N . MET A 1 156 ? 16.129 -10.240 -13.352 1.00 88.06 156 MET A N 1
ATOM 1334 C CA . MET A 1 156 ? 16.272 -10.857 -12.033 1.00 88.06 156 MET A CA 1
ATOM 1335 C C . MET A 1 156 ? 16.911 -12.246 -12.113 1.00 88.06 156 MET A C 1
ATOM 1337 O O . MET A 1 156 ? 17.779 -12.528 -11.297 1.00 88.06 156 MET A O 1
ATOM 1341 N N . THR A 1 157 ? 16.571 -13.067 -13.118 1.00 86.06 157 THR A N 1
ATOM 1342 C CA . THR A 1 157 ? 17.220 -14.384 -13.311 1.00 86.06 157 THR A CA 1
ATOM 1343 C C . THR A 1 157 ? 18.711 -14.289 -13.637 1.00 86.06 157 THR A C 1
ATOM 1345 O O . THR A 1 157 ? 19.441 -15.259 -13.475 1.00 86.06 157 THR A O 1
ATOM 1348 N N . LYS A 1 158 ? 19.183 -13.121 -14.088 1.00 85.81 158 LYS A N 1
ATOM 1349 C CA . LYS A 1 158 ? 20.603 -12.876 -14.364 1.00 85.81 158 LYS A CA 1
ATOM 1350 C C . LYS A 1 158 ? 21.371 -12.355 -13.142 1.00 85.81 158 LYS A C 1
ATOM 1352 O O . LYS A 1 158 ? 22.598 -12.303 -13.192 1.00 85.81 158 LYS A O 1
ATOM 1357 N N . ASN A 1 159 ? 20.695 -11.938 -12.063 1.00 85.19 159 ASN A N 1
ATOM 1358 C CA . ASN A 1 159 ? 21.345 -11.370 -10.877 1.00 85.19 159 ASN A CA 1
ATOM 1359 C C . ASN A 1 159 ? 20.562 -11.630 -9.575 1.00 85.19 159 ASN A C 1
ATOM 1361 O O . ASN A 1 159 ? 19.894 -10.744 -9.031 1.00 85.19 159 ASN A O 1
ATOM 1365 N N . ASP A 1 160 ? 20.738 -12.825 -9.010 1.00 77.31 160 ASP A N 1
ATOM 1366 C CA . ASP A 1 160 ? 20.020 -13.277 -7.809 1.00 77.31 160 ASP A CA 1
ATOM 1367 C C . ASP A 1 160 ? 20.259 -12.407 -6.565 1.00 77.31 160 ASP A C 1
ATOM 1369 O O . ASP A 1 160 ? 19.396 -12.308 -5.687 1.00 77.31 160 ASP A O 1
ATOM 1373 N N . LYS A 1 161 ? 21.400 -11.704 -6.488 1.00 81.25 161 LYS A N 1
ATOM 1374 C CA . LYS A 1 161 ? 21.718 -10.813 -5.355 1.00 81.25 161 LYS A CA 1
ATOM 1375 C C . LYS A 1 161 ? 20.735 -9.644 -5.240 1.00 81.25 161 LYS A C 1
ATOM 1377 O O . LYS A 1 161 ? 20.562 -9.083 -4.158 1.00 81.25 161 LYS A O 1
ATOM 1382 N N . GLN A 1 162 ? 20.064 -9.275 -6.330 1.00 85.00 162 GLN A N 1
ATOM 1383 C CA . GLN A 1 162 ? 19.088 -8.186 -6.335 1.00 85.00 162 GLN A CA 1
ATOM 1384 C C . GLN A 1 162 ? 17.732 -8.587 -5.755 1.00 85.00 162 GLN A C 1
ATOM 1386 O O . GLN A 1 162 ? 17.000 -7.717 -5.273 1.00 85.00 162 GLN A O 1
ATOM 1391 N N . SER A 1 163 ? 17.405 -9.880 -5.748 1.00 82.06 163 SER A N 1
ATOM 1392 C CA . SER A 1 163 ? 16.112 -10.389 -5.285 1.00 82.06 163 SER A CA 1
ATOM 1393 C C . SER A 1 163 ? 15.812 -9.970 -3.846 1.00 82.06 163 SER A C 1
ATOM 1395 O O . SER A 1 163 ? 14.698 -9.540 -3.552 1.00 82.06 163 SER A O 1
ATOM 1397 N N . GLN A 1 164 ? 16.819 -9.962 -2.966 1.00 83.50 164 GLN A N 1
ATOM 1398 C CA . GLN A 1 164 ? 16.656 -9.521 -1.577 1.00 83.50 164 GLN A CA 1
ATOM 1399 C C . GLN A 1 164 ? 16.330 -8.021 -1.460 1.00 83.50 164 GLN A C 1
ATOM 1401 O O . GLN A 1 164 ? 15.474 -7.624 -0.663 1.00 83.50 164 GLN A O 1
ATOM 1406 N N . VAL A 1 165 ? 16.988 -7.175 -2.258 1.00 87.50 165 VAL A N 1
ATOM 1407 C CA . VAL A 1 165 ? 16.758 -5.720 -2.260 1.00 87.50 165 VAL A CA 1
ATOM 1408 C C . VAL A 1 165 ? 15.354 -5.411 -2.779 1.00 87.50 165 VAL A C 1
ATOM 1410 O O . VAL A 1 165 ? 14.617 -4.635 -2.167 1.00 87.50 165 VAL A O 1
ATOM 1413 N N . ILE A 1 166 ? 14.960 -6.061 -3.874 1.00 88.50 166 ILE A N 1
ATOM 1414 C CA . ILE A 1 166 ? 13.634 -5.926 -4.488 1.00 88.50 166 ILE A CA 1
ATOM 1415 C C . ILE A 1 166 ? 12.555 -6.367 -3.504 1.00 88.50 166 ILE A C 1
ATOM 1417 O O . ILE A 1 166 ? 11.621 -5.607 -3.244 1.00 88.50 166 ILE A O 1
ATOM 1421 N N . TYR A 1 167 ? 12.727 -7.545 -2.898 1.00 85.06 167 TYR A N 1
ATOM 1422 C CA . TYR A 1 167 ? 11.818 -8.069 -1.885 1.00 85.06 167 TYR A CA 1
ATOM 1423 C C . TYR A 1 167 ? 11.653 -7.089 -0.722 1.00 85.06 167 TYR A C 1
ATOM 1425 O O . TYR A 1 167 ? 10.532 -6.758 -0.349 1.00 85.06 167 TYR A O 1
ATOM 1433 N N . THR A 1 168 ? 12.753 -6.531 -0.210 1.00 87.62 168 THR A N 1
ATOM 1434 C CA . THR A 1 168 ? 12.715 -5.559 0.893 1.00 87.62 168 THR A CA 1
ATOM 1435 C C . THR A 1 168 ? 11.894 -4.318 0.534 1.00 87.62 168 THR A C 1
ATOM 1437 O O . THR A 1 168 ? 11.098 -3.841 1.346 1.00 87.62 168 THR A O 1
ATOM 1440 N N . PHE A 1 169 ? 12.051 -3.779 -0.678 1.00 90.31 169 PHE A N 1
ATOM 1441 C CA . PHE A 1 169 ? 11.275 -2.617 -1.115 1.00 90.31 169 PHE A CA 1
ATOM 1442 C C . PHE A 1 169 ? 9.796 -2.941 -1.350 1.00 90.31 169 PHE A C 1
ATOM 1444 O O . PHE A 1 169 ? 8.940 -2.141 -0.962 1.00 90.31 169 PHE A O 1
ATOM 1451 N N . ILE A 1 170 ? 9.484 -4.101 -1.934 1.00 89.06 170 ILE A N 1
ATOM 1452 C CA . ILE A 1 170 ? 8.100 -4.562 -2.130 1.00 89.06 170 ILE A CA 1
ATOM 1453 C C . ILE A 1 170 ? 7.423 -4.805 -0.779 1.00 89.06 170 ILE A C 1
ATOM 1455 O O . ILE A 1 170 ? 6.306 -4.339 -0.560 1.00 89.06 170 ILE A O 1
ATOM 1459 N N . PHE A 1 171 ? 8.113 -5.459 0.152 1.00 88.69 171 PHE A N 1
ATOM 1460 C CA . PHE A 1 171 ? 7.607 -5.713 1.494 1.00 88.69 171 PHE A CA 1
ATOM 1461 C C . PHE A 1 171 ? 7.304 -4.403 2.230 1.00 88.69 171 PHE A C 1
ATOM 1463 O O . PHE A 1 171 ? 6.183 -4.206 2.693 1.00 88.69 171 PHE A O 1
ATOM 1470 N N . ARG A 1 172 ? 8.251 -3.452 2.258 1.00 89.94 172 ARG A N 1
ATOM 1471 C CA . ARG A 1 172 ? 8.046 -2.123 2.872 1.00 89.94 172 ARG A CA 1
ATOM 1472 C C . ARG A 1 172 ? 6.882 -1.367 2.240 1.00 89.94 172 ARG A C 1
ATOM 1474 O O . ARG A 1 172 ? 6.075 -0.777 2.952 1.00 89.94 172 ARG A O 1
ATOM 1481 N N . SER A 1 173 ? 6.789 -1.408 0.912 1.00 91.00 173 SER A N 1
ATOM 1482 C CA . SER A 1 173 ? 5.666 -0.840 0.168 1.00 91.00 173 SER A CA 1
ATOM 1483 C C . SER A 1 173 ? 4.331 -1.421 0.635 1.00 91.00 173 SER A C 1
ATOM 1485 O O . SER A 1 173 ? 3.402 -0.665 0.898 1.00 91.00 173 SER A O 1
ATOM 1487 N N . SER A 1 174 ? 4.219 -2.748 0.711 1.00 90.75 174 SER A N 1
ATOM 1488 C CA . SER A 1 174 ? 2.970 -3.411 1.098 1.00 90.75 174 SER A CA 1
ATOM 1489 C C . SER A 1 174 ? 2.624 -3.129 2.557 1.00 90.75 174 SER A C 1
ATOM 1491 O O . SER A 1 174 ? 1.493 -2.774 2.872 1.00 90.75 174 SER A O 1
ATOM 1493 N N . MET A 1 175 ? 3.618 -3.207 3.443 1.00 92.31 175 MET A N 1
ATOM 1494 C CA . MET A 1 175 ? 3.458 -2.967 4.875 1.00 92.31 175 MET A CA 1
ATOM 1495 C C . MET A 1 175 ? 2.912 -1.575 5.182 1.00 92.31 175 MET A C 1
ATOM 1497 O O . MET A 1 175 ? 1.957 -1.445 5.943 1.00 92.31 175 MET A O 1
ATOM 1501 N N . PHE A 1 176 ? 3.467 -0.530 4.570 1.00 93.75 176 PHE A N 1
ATOM 1502 C CA . PHE A 1 176 ? 2.971 0.830 4.780 1.00 93.75 176 PHE A CA 1
ATOM 1503 C C . PHE A 1 176 ? 1.552 1.033 4.236 1.00 93.75 176 PHE A C 1
ATOM 1505 O O . PHE A 1 176 ? 0.740 1.701 4.881 1.00 93.75 176 PHE A O 1
ATOM 1512 N N . ASP A 1 177 ? 1.214 0.413 3.105 1.00 92.38 177 ASP A N 1
ATOM 1513 C CA . ASP A 1 177 ? -0.154 0.430 2.592 1.00 92.38 177 ASP A CA 1
ATOM 1514 C C . ASP A 1 177 ? -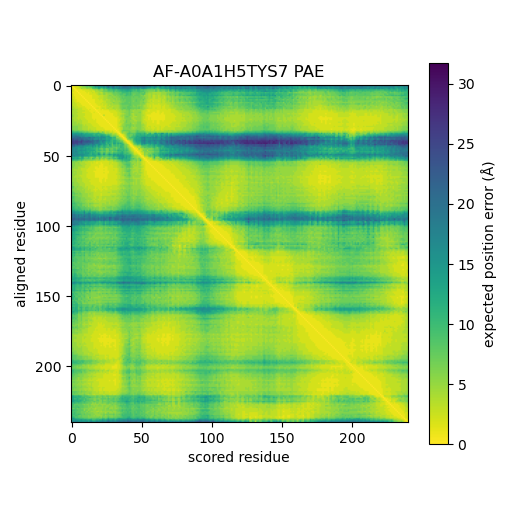1.130 -0.288 3.535 1.00 92.38 177 ASP A C 1
ATOM 1516 O O . ASP A 1 177 ? -2.236 0.219 3.744 1.00 92.38 177 ASP A O 1
ATOM 1520 N N . HIS A 1 178 ? -0.732 -1.413 4.135 1.00 95.19 178 HIS A N 1
ATOM 1521 C CA . HIS A 1 178 ? -1.540 -2.133 5.121 1.00 95.19 178 HIS A CA 1
ATOM 1522 C C . HIS A 1 178 ? -1.727 -1.333 6.411 1.00 95.19 178 HIS A C 1
ATOM 1524 O O . HIS A 1 178 ? -2.859 -1.211 6.873 1.00 95.19 178 HIS A O 1
ATOM 1530 N N . ILE A 1 179 ? -0.670 -0.711 6.945 1.00 96.00 179 ILE A N 1
ATOM 1531 C CA . ILE A 1 179 ? -0.765 0.169 8.124 1.00 96.00 179 ILE A CA 1
ATOM 1532 C C . ILE A 1 179 ? -1.728 1.330 7.841 1.00 96.00 179 ILE A C 1
ATOM 1534 O O . ILE A 1 179 ? -2.614 1.611 8.643 1.00 96.00 179 ILE A O 1
ATOM 1538 N N . SER A 1 180 ? -1.615 1.961 6.667 1.00 96.25 180 SER A N 1
ATOM 1539 C CA . SER A 1 180 ? -2.550 3.001 6.217 1.00 96.25 180 SER A CA 1
ATOM 1540 C C . SER A 1 180 ? -4.000 2.498 6.180 1.00 96.25 180 SER A C 1
ATOM 1542 O O . SER A 1 180 ? -4.907 3.210 6.604 1.00 96.25 180 SER A O 1
ATOM 1544 N N . THR A 1 181 ? -4.232 1.272 5.702 1.00 96.50 181 THR A N 1
ATOM 1545 C CA . THR A 1 181 ? -5.568 0.654 5.683 1.00 96.50 181 THR A CA 1
ATOM 1546 C C . THR A 1 181 ? -6.095 0.397 7.095 1.00 96.50 181 THR A C 1
ATOM 1548 O O . THR A 1 181 ? -7.246 0.719 7.370 1.00 96.50 181 THR A O 1
ATOM 1551 N N . VAL A 1 182 ? -5.260 -0.118 8.001 1.00 97.44 182 VAL A N 1
ATOM 1552 C CA . VAL A 1 182 ? -5.627 -0.323 9.411 1.00 97.44 182 VAL A CA 1
ATOM 1553 C C . VAL A 1 182 ? -6.005 1.005 10.071 1.00 97.44 182 VAL A C 1
ATOM 1555 O O . VAL A 1 182 ? -7.038 1.082 10.727 1.00 97.44 182 VAL A O 1
ATOM 1558 N N . PHE A 1 183 ? -5.245 2.078 9.838 1.00 97.50 183 PHE A N 1
ATOM 1559 C CA . PHE A 1 183 ? -5.597 3.405 10.354 1.00 97.50 183 PHE A CA 1
ATOM 1560 C C . PHE A 1 183 ? -6.937 3.899 9.812 1.00 97.50 183 PHE A C 1
ATOM 1562 O O . PHE A 1 183 ? -7.750 4.396 10.584 1.00 97.50 183 PHE A O 1
ATOM 1569 N N . ILE A 1 184 ? -7.209 3.724 8.514 1.00 96.88 184 ILE A N 1
ATOM 1570 C CA . ILE A 1 184 ? -8.515 4.074 7.937 1.00 96.88 184 ILE A CA 1
ATOM 1571 C C . ILE A 1 184 ? -9.640 3.310 8.639 1.00 96.88 184 ILE A C 1
ATOM 1573 O O . ILE A 1 184 ? -10.649 3.924 8.965 1.00 96.88 184 ILE A O 1
ATOM 1577 N N . LEU A 1 185 ? -9.467 2.013 8.909 1.00 97.12 185 LEU A N 1
ATOM 1578 C CA . LEU A 1 185 ? -10.477 1.226 9.620 1.00 97.12 185 LEU A CA 1
ATOM 1579 C C . LEU A 1 185 ? -10.755 1.780 11.016 1.00 97.12 185 LEU A C 1
ATOM 1581 O O . LEU A 1 185 ? -11.914 1.984 11.351 1.00 97.12 185 LEU A O 1
ATOM 1585 N N . ILE A 1 186 ? -9.716 2.102 11.791 1.00 97.25 186 ILE A N 1
ATOM 1586 C CA . ILE A 1 186 ? -9.883 2.713 13.117 1.00 97.25 186 ILE A CA 1
ATOM 1587 C C . ILE A 1 186 ? -10.624 4.054 13.027 1.00 97.25 186 ILE A C 1
ATOM 1589 O O . ILE A 1 186 ? -11.529 4.306 13.818 1.00 97.25 186 ILE A O 1
ATOM 1593 N N . ILE A 1 187 ? -10.289 4.903 12.051 1.00 97.62 187 ILE A N 1
ATOM 1594 C CA . ILE A 1 187 ? -10.956 6.200 11.867 1.00 97.62 187 ILE A CA 1
ATOM 1595 C C . ILE A 1 187 ? -12.416 6.034 11.426 1.00 97.62 187 ILE A C 1
ATOM 1597 O O . ILE A 1 187 ? -13.281 6.764 11.906 1.00 97.62 187 ILE A O 1
ATOM 1601 N N . VAL A 1 188 ? -12.715 5.066 10.558 1.00 96.81 188 VAL A N 1
ATOM 1602 C CA . VAL A 1 188 ? -14.098 4.730 10.186 1.00 96.81 188 VAL A CA 1
ATOM 1603 C C . VAL A 1 188 ? -14.871 4.243 11.409 1.00 96.81 188 VAL A C 1
ATOM 1605 O O . VAL A 1 188 ? -15.986 4.702 11.636 1.00 96.81 188 VAL A O 1
ATOM 1608 N N . THR A 1 189 ? -14.275 3.387 12.239 1.00 96.06 189 THR A N 1
ATOM 1609 C CA . THR A 1 189 ? -14.887 2.938 13.495 1.00 96.06 189 THR A CA 1
ATOM 1610 C C . THR A 1 189 ? -15.154 4.107 14.444 1.00 96.06 189 THR A C 1
ATOM 1612 O O . THR A 1 189 ? -16.249 4.196 14.991 1.00 96.06 189 THR A O 1
ATOM 1615 N N . LEU A 1 190 ? -14.207 5.043 14.589 1.00 96.69 190 LEU A N 1
ATOM 1616 C CA . LEU A 1 190 ? -14.384 6.259 15.392 1.00 96.69 190 LEU A CA 1
ATOM 1617 C C . LEU A 1 190 ? -15.550 7.117 14.876 1.00 96.69 190 LEU A C 1
ATOM 1619 O O . LEU A 1 190 ? -16.347 7.625 15.663 1.00 96.69 190 LEU A O 1
ATOM 1623 N N . PHE A 1 191 ? -15.672 7.250 13.555 1.00 96.81 191 PHE A N 1
ATOM 1624 C CA . PHE A 1 191 ? -16.769 7.974 12.916 1.00 96.81 191 PHE A CA 1
ATOM 1625 C C . PHE A 1 191 ? -18.129 7.300 13.160 1.00 96.81 191 PHE A C 1
ATOM 1627 O O . PHE A 1 191 ? -19.082 7.970 13.550 1.00 96.81 191 PHE A O 1
ATOM 1634 N N . VAL A 1 192 ? -18.208 5.974 13.000 1.00 96.69 192 VAL A N 1
ATOM 1635 C CA . VAL A 1 192 ? -19.411 5.172 13.296 1.00 96.69 192 VAL A CA 1
ATOM 1636 C C . VAL A 1 192 ? -19.806 5.317 14.767 1.00 96.69 192 VAL A C 1
ATOM 1638 O O . VAL A 1 192 ? -20.970 5.578 15.061 1.00 96.69 192 VAL A O 1
ATOM 1641 N N . GLN A 1 193 ? -18.847 5.235 15.691 1.00 95.25 193 GLN A N 1
ATOM 1642 C CA . GLN A 1 193 ? -19.077 5.476 17.118 1.00 95.25 193 GLN A CA 1
ATOM 1643 C C . GLN A 1 193 ? -19.689 6.859 17.383 1.00 95.25 193 GLN A C 1
ATOM 1645 O O . GLN A 1 193 ? -20.620 6.957 18.179 1.00 95.25 193 GLN A O 1
ATOM 1650 N N . GLY A 1 194 ? -19.225 7.904 16.690 1.00 94.88 194 GLY A N 1
ATOM 1651 C CA . GLY A 1 194 ? -19.794 9.250 16.796 1.00 94.88 194 GLY A CA 1
ATOM 1652 C C . GLY A 1 194 ? -21.235 9.361 16.283 1.00 94.88 194 GLY A C 1
ATOM 1653 O O . GLY A 1 194 ? -22.027 10.089 16.871 1.00 94.88 194 GLY A O 1
ATOM 1654 N N . ILE A 1 195 ? -21.593 8.627 15.222 1.00 97.56 195 ILE A N 1
ATOM 1655 C CA . ILE A 1 195 ? -22.955 8.631 14.654 1.00 97.56 195 ILE A CA 1
ATOM 1656 C C . ILE A 1 195 ? -23.938 7.855 15.534 1.00 97.56 195 ILE A C 1
ATOM 1658 O O . ILE A 1 195 ? -25.045 8.326 15.780 1.00 97.56 195 ILE A O 1
ATOM 1662 N N . PHE A 1 196 ? -23.554 6.659 15.982 1.00 96.94 196 PHE A N 1
ATOM 1663 C CA . PHE A 1 196 ? -24.455 5.741 16.688 1.00 96.94 196 PHE A CA 1
ATOM 1664 C C . PHE A 1 196 ? -24.362 5.835 18.216 1.00 96.94 196 PHE A C 1
ATOM 1666 O O . PHE A 1 196 ? -25.065 5.106 18.908 1.00 96.94 196 PHE A O 1
ATOM 1673 N N . ASN A 1 197 ? -23.507 6.717 18.743 1.00 92.62 197 ASN A N 1
ATOM 1674 C CA . ASN A 1 197 ? -23.268 6.897 20.177 1.00 92.62 197 ASN A CA 1
ATOM 1675 C C . ASN A 1 197 ? -22.863 5.593 20.904 1.00 92.62 197 ASN A C 1
ATOM 1677 O O . ASN A 1 197 ? -23.312 5.315 22.013 1.00 92.62 197 ASN A O 1
ATOM 1681 N N . ILE A 1 198 ? -22.023 4.773 20.261 1.00 92.31 198 ILE A N 1
ATOM 1682 C CA . ILE A 1 198 ? -21.511 3.501 20.807 1.00 92.31 198 ILE A CA 1
ATOM 1683 C C . ILE A 1 198 ? -20.124 3.741 21.414 1.00 92.31 198 ILE A C 1
ATOM 1685 O O . ILE A 1 198 ? -19.269 4.317 20.754 1.00 92.31 198 ILE A O 1
ATOM 1689 N N . SER A 1 199 ? -19.831 3.254 22.621 1.00 91.44 199 SER A N 1
ATOM 1690 C CA . SER A 1 199 ? -18.540 3.470 23.305 1.00 91.44 199 SER A CA 1
ATOM 1691 C C . SER A 1 199 ? -17.438 2.455 22.936 1.00 91.44 199 SER A C 1
ATOM 1693 O O . SER A 1 199 ? -16.723 1.956 23.803 1.00 91.44 199 SER A O 1
ATOM 1695 N N . LEU A 1 200 ? -17.271 2.113 21.651 1.00 92.00 200 LEU A N 1
ATOM 1696 C CA . LEU A 1 200 ? -16.378 1.015 21.239 1.00 92.00 200 LEU A CA 1
ATOM 1697 C C . LEU A 1 200 ? -14.882 1.324 21.440 1.00 92.00 200 LEU A C 1
ATOM 1699 O O . LEU A 1 200 ? -14.148 0.510 21.998 1.00 92.00 200 LEU A O 1
ATOM 1703 N N . LEU A 1 201 ? -14.419 2.485 20.987 1.00 95.12 201 LEU A N 1
ATOM 1704 C CA . LEU A 1 201 ? -13.046 2.967 21.121 1.00 95.12 201 LEU A CA 1
ATOM 1705 C C . LEU A 1 201 ? -12.913 3.908 22.322 1.00 95.12 201 LEU A C 1
ATOM 1707 O O . LEU A 1 201 ? -13.823 4.679 22.642 1.00 95.12 201 LEU A O 1
ATOM 1711 N N . LYS A 1 202 ? -11.739 3.887 22.954 1.00 93.75 202 LYS A N 1
ATOM 1712 C CA . LYS A 1 202 ? -11.359 4.778 24.048 1.00 93.75 202 LYS A CA 1
ATOM 1713 C C . LYS A 1 202 ? -11.420 6.228 23.586 1.00 93.75 202 LYS A C 1
ATOM 1715 O O . LYS A 1 202 ? -10.896 6.595 22.530 1.00 93.75 202 LYS A O 1
ATOM 1720 N N . VAL A 1 203 ? -12.017 7.057 24.433 1.00 93.25 203 VAL A N 1
ATOM 1721 C CA . VAL A 1 203 ? -12.148 8.501 24.238 1.00 93.25 203 VAL A CA 1
ATOM 1722 C C . VAL A 1 203 ? -11.326 9.216 25.306 1.00 93.25 203 VAL A C 1
ATOM 1724 O O . VAL A 1 203 ? -11.189 8.744 26.432 1.00 93.25 203 VAL A O 1
ATOM 1727 N N . GLY A 1 204 ? -10.735 10.353 24.951 1.00 94.00 204 GLY A N 1
ATOM 1728 C CA . GLY A 1 204 ? -9.977 11.190 25.876 1.00 94.00 204 GLY A CA 1
ATOM 1729 C C . GLY A 1 204 ? -8.861 11.945 25.170 1.00 94.00 204 GLY A C 1
ATOM 1730 O O . GLY A 1 204 ? -8.453 11.584 24.068 1.00 94.00 204 GLY A O 1
ATOM 1731 N N . LYS A 1 205 ? -8.325 12.982 25.824 1.00 95.75 205 LYS A N 1
ATOM 1732 C CA . LYS A 1 205 ? -7.220 13.794 25.285 1.00 95.75 205 LYS A CA 1
ATOM 1733 C C . LYS A 1 205 ? -6.049 12.961 24.722 1.00 95.75 205 LYS A C 1
ATOM 1735 O O . LYS A 1 205 ? -5.674 13.238 23.585 1.00 95.75 205 LYS A O 1
ATOM 1740 N N . PRO A 1 206 ? -5.494 11.942 25.418 1.00 95.25 206 PRO A N 1
ATOM 1741 C CA . PRO A 1 206 ? -4.378 11.166 24.866 1.00 95.25 206 PRO A CA 1
ATOM 1742 C C . PRO A 1 206 ? -4.755 10.403 23.586 1.00 95.25 206 PRO A C 1
ATOM 1744 O O . PRO A 1 206 ? -4.003 10.426 22.614 1.00 95.25 206 PRO A O 1
ATOM 1747 N N . TYR A 1 207 ? -5.939 9.788 23.545 1.00 95.81 207 TYR A N 1
ATOM 1748 C CA . TYR A 1 207 ? -6.406 9.029 22.380 1.00 95.81 207 TYR A CA 1
ATOM 1749 C C . TYR A 1 207 ? -6.746 9.937 21.195 1.00 95.81 207 TYR A C 1
ATOM 1751 O O . TYR A 1 207 ? -6.424 9.600 20.060 1.00 95.81 207 TYR A O 1
ATOM 1759 N N . ASN A 1 208 ? -7.276 11.138 21.445 1.00 96.19 208 ASN A N 1
ATOM 1760 C CA . ASN A 1 208 ? -7.519 12.130 20.397 1.00 96.19 208 ASN A CA 1
ATOM 1761 C C . ASN A 1 208 ? -6.225 12.521 19.664 1.00 96.19 208 ASN A C 1
ATOM 1763 O O . ASN A 1 208 ? -6.237 12.638 18.439 1.00 96.19 208 ASN A O 1
ATOM 1767 N N . TYR A 1 209 ? -5.101 12.666 20.380 1.00 97.25 209 TYR A N 1
ATOM 1768 C CA . TYR A 1 209 ? -3.800 12.903 19.743 1.00 97.25 209 TYR A CA 1
ATOM 1769 C C . TYR A 1 209 ? -3.359 11.719 18.876 1.00 97.25 209 TYR A C 1
ATOM 1771 O O . TYR A 1 209 ? -2.860 11.926 17.772 1.00 97.25 209 TYR A O 1
ATOM 1779 N N . ILE A 1 210 ? -3.584 10.484 19.335 1.00 97.12 210 ILE A N 1
ATOM 1780 C CA . ILE A 1 210 ? -3.272 9.277 18.559 1.00 97.12 210 ILE A CA 1
ATOM 1781 C C . ILE A 1 210 ? -4.098 9.238 17.267 1.00 97.12 210 ILE A C 1
ATOM 1783 O O . ILE A 1 210 ? -3.526 9.080 16.188 1.00 97.12 210 ILE A O 1
ATOM 1787 N N . TYR A 1 211 ? -5.415 9.446 17.346 1.00 97.62 211 TYR A N 1
ATOM 1788 C CA . TYR A 1 211 ? -6.289 9.473 16.168 1.00 97.62 211 TYR A CA 1
ATOM 1789 C C . TYR A 1 211 ? -5.897 10.588 15.194 1.00 97.62 211 TYR A C 1
ATOM 1791 O O . TYR A 1 211 ? -5.854 10.372 13.983 1.00 97.62 211 TYR A O 1
ATOM 1799 N N . PHE A 1 212 ? -5.535 11.763 15.708 1.00 97.31 212 PHE A N 1
ATOM 1800 C CA . PHE A 1 212 ? -5.056 12.868 14.885 1.00 97.31 212 PHE A CA 1
ATOM 1801 C C . PHE A 1 212 ? -3.758 12.520 14.139 1.00 97.31 212 PHE A C 1
ATOM 1803 O O . PHE A 1 212 ? -3.657 12.740 12.930 1.00 97.31 212 PHE A O 1
ATOM 1810 N N . ILE A 1 213 ? -2.787 11.905 14.824 1.00 97.75 213 ILE A N 1
ATOM 1811 C CA . ILE A 1 213 ? -1.548 11.425 14.197 1.00 97.75 213 ILE A CA 1
ATOM 1812 C C . ILE A 1 213 ? -1.860 10.371 13.127 1.00 97.75 213 ILE A C 1
ATOM 1814 O O . ILE A 1 213 ? -1.304 10.442 12.030 1.00 97.75 213 ILE A O 1
ATOM 1818 N N . MET A 1 214 ? -2.775 9.432 13.391 1.00 97.56 214 MET A N 1
ATOM 1819 C CA . MET A 1 214 ? -3.202 8.443 12.394 1.00 97.56 214 MET A CA 1
ATOM 1820 C C . MET A 1 214 ? -3.748 9.113 11.131 1.00 97.56 214 MET A C 1
ATOM 1822 O O . MET A 1 214 ? -3.330 8.748 10.032 1.00 97.56 214 MET A O 1
ATOM 1826 N N . ILE A 1 215 ? -4.608 10.128 11.269 1.00 96.69 215 ILE A N 1
ATOM 1827 C CA . ILE A 1 215 ? -5.162 10.886 10.134 1.00 96.69 215 ILE A CA 1
ATOM 1828 C C . ILE A 1 215 ? -4.050 11.521 9.292 1.00 96.69 215 ILE A C 1
ATOM 1830 O O . ILE A 1 215 ? -4.082 11.416 8.065 1.00 96.69 215 ILE A O 1
ATOM 1834 N N . ILE A 1 216 ? -3.042 12.127 9.927 1.00 95.06 216 ILE A N 1
ATOM 1835 C CA . ILE A 1 216 ? -1.889 12.718 9.226 1.00 95.06 216 ILE A CA 1
ATOM 1836 C C . ILE A 1 216 ? -1.049 11.641 8.526 1.00 95.06 216 ILE A C 1
ATOM 1838 O O . ILE A 1 216 ? -0.576 11.847 7.404 1.00 95.06 216 ILE A O 1
ATOM 1842 N N . LEU A 1 217 ? -0.860 10.483 9.163 1.00 95.38 217 LEU A N 1
ATOM 1843 C CA . LEU A 1 217 ? -0.042 9.399 8.624 1.00 95.38 217 LEU A CA 1
ATOM 1844 C C . LEU A 1 217 ? -0.719 8.649 7.471 1.00 95.38 217 LEU A C 1
ATOM 1846 O O . LEU A 1 217 ? -0.009 8.170 6.590 1.00 95.38 217 LEU A O 1
ATOM 1850 N N . ILE A 1 218 ? -2.054 8.569 7.409 1.00 94.19 218 ILE A N 1
ATOM 1851 C CA . ILE A 1 218 ? -2.782 7.881 6.324 1.00 94.19 218 ILE A CA 1
ATOM 1852 C C . ILE A 1 218 ? -2.296 8.297 4.920 1.00 94.19 218 ILE A C 1
ATOM 1854 O O . ILE A 1 218 ? -1.915 7.402 4.157 1.00 94.19 218 ILE A O 1
ATOM 1858 N N . PRO A 1 219 ? -2.269 9.592 4.535 1.00 88.31 219 PRO A N 1
ATOM 1859 C CA . PRO A 1 219 ? -1.816 10.005 3.207 1.00 88.31 219 PRO A CA 1
ATOM 1860 C C . PRO A 1 219 ? -0.303 9.859 3.001 1.00 88.31 219 PRO A C 1
ATOM 1862 O O . PRO A 1 219 ? 0.133 9.716 1.857 1.00 88.31 219 PRO A O 1
ATOM 1865 N N . LEU A 1 220 ? 0.499 9.898 4.070 1.00 88.12 220 LEU A N 1
ATOM 1866 C CA . LEU A 1 220 ? 1.950 9.705 3.999 1.00 88.12 220 LEU A CA 1
ATOM 1867 C C . LEU A 1 220 ? 2.288 8.233 3.731 1.00 88.12 220 LEU A C 1
ATOM 1869 O O . LEU A 1 220 ? 3.044 7.923 2.812 1.00 88.12 220 LEU A O 1
ATOM 1873 N N . LEU A 1 221 ? 1.656 7.329 4.479 1.00 89.62 221 LEU A N 1
ATOM 1874 C CA . LEU A 1 221 ? 1.847 5.884 4.382 1.00 89.62 221 LEU A CA 1
ATOM 1875 C C . LEU A 1 221 ? 1.178 5.291 3.138 1.00 89.62 221 LEU A C 1
ATOM 1877 O O . LEU A 1 221 ? 1.783 4.467 2.460 1.00 89.62 221 LEU A O 1
ATOM 1881 N N . GLY A 1 222 ? -0.018 5.755 2.764 1.00 80.50 222 GLY A N 1
ATOM 1882 C CA . GLY A 1 222 ? -0.719 5.292 1.556 1.00 80.50 222 GLY A CA 1
ATOM 1883 C C . GLY A 1 222 ? -0.050 5.710 0.237 1.00 80.50 222 GLY A C 1
ATOM 1884 O O . GLY A 1 222 ? -0.420 5.235 -0.832 1.00 80.50 222 GLY A O 1
ATOM 1885 N N . ASN A 1 223 ? 0.944 6.602 0.290 1.00 79.81 223 ASN A N 1
ATOM 1886 C CA . ASN A 1 223 ? 1.794 6.943 -0.853 1.00 79.81 223 ASN A CA 1
ATOM 1887 C C . ASN A 1 223 ? 3.036 6.045 -0.968 1.00 79.81 223 ASN A C 1
ATOM 1889 O O . ASN A 1 223 ? 3.787 6.163 -1.939 1.00 79.81 223 ASN A O 1
ATOM 1893 N N . SER A 1 224 ? 3.273 5.153 -0.008 1.00 81.69 224 SER A N 1
ATOM 1894 C CA . SER A 1 224 ? 4.474 4.319 0.054 1.00 81.69 224 SER A CA 1
ATOM 1895 C C . SER A 1 224 ? 4.655 3.441 -1.181 1.00 81.69 224 SER A C 1
ATOM 1897 O O . SER A 1 224 ? 5.762 3.383 -1.722 1.00 81.69 224 SER A O 1
ATOM 1899 N N . LYS A 1 225 ? 3.577 2.848 -1.710 1.00 79.94 225 LYS A N 1
ATOM 1900 C CA . LYS A 1 225 ? 3.628 2.078 -2.956 1.00 79.94 225 LYS A CA 1
ATOM 1901 C C . LYS A 1 225 ? 4.081 2.900 -4.139 1.00 79.94 225 LYS A C 1
ATOM 1903 O O . LYS A 1 225 ? 4.820 2.406 -4.974 1.00 79.94 225 LYS A O 1
ATOM 1908 N N . ARG A 1 226 ? 3.773 4.190 -4.171 1.00 75.75 226 ARG A N 1
ATOM 1909 C CA . ARG A 1 226 ? 4.230 5.089 -5.241 1.00 75.75 226 ARG A CA 1
ATOM 1910 C C . ARG A 1 226 ? 5.716 5.427 -5.123 1.00 75.75 226 ARG A C 1
ATOM 1912 O O . ARG A 1 226 ? 6.332 5.788 -6.118 1.00 75.75 226 ARG A O 1
ATOM 1919 N N . PHE A 1 227 ? 6.304 5.294 -3.936 1.00 80.81 227 PHE A N 1
ATOM 1920 C CA . PHE A 1 227 ? 7.715 5.591 -3.699 1.00 80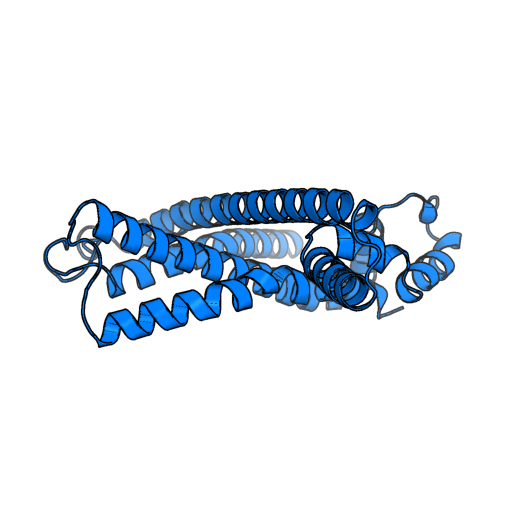.81 227 PHE A CA 1
ATOM 1921 C C . PHE A 1 227 ? 8.609 4.349 -3.775 1.00 80.81 227 PHE A C 1
ATOM 1923 O O . PHE A 1 227 ? 9.634 4.361 -4.456 1.00 80.81 227 PHE A O 1
ATOM 1930 N N . PHE A 1 228 ? 8.235 3.276 -3.079 1.00 86.06 228 PHE A N 1
ATOM 1931 C CA . PHE A 1 228 ? 9.056 2.074 -2.950 1.00 86.06 228 PHE A CA 1
ATOM 1932 C C . PHE A 1 228 ? 8.855 1.093 -4.105 1.00 86.06 228 PHE A C 1
ATOM 1934 O O . PHE A 1 228 ? 9.834 0.495 -4.544 1.00 86.06 228 PHE A O 1
ATOM 1941 N N . PHE A 1 229 ? 7.639 0.964 -4.652 1.00 84.94 229 PHE A N 1
ATOM 1942 C CA . PHE A 1 229 ? 7.385 0.015 -5.741 1.00 84.94 229 PHE A CA 1
ATOM 1943 C C . PHE A 1 229 ? 8.155 0.371 -7.022 1.00 84.94 229 PHE A C 1
ATOM 1945 O O . PHE A 1 229 ? 8.865 -0.497 -7.525 1.00 84.94 229 PHE A O 1
ATOM 1952 N N . PRO A 1 230 ? 8.155 1.626 -7.528 1.00 85.94 230 PRO A N 1
ATOM 1953 C CA . PRO A 1 230 ? 8.945 1.955 -8.713 1.00 85.94 230 PRO A CA 1
ATOM 1954 C C . PRO A 1 230 ? 10.445 1.769 -8.489 1.00 85.94 230 PRO A C 1
ATOM 1956 O O . PRO A 1 230 ? 11.153 1.391 -9.416 1.00 85.94 230 PRO A O 1
ATOM 1959 N N . LYS A 1 231 ? 10.940 2.003 -7.265 1.00 87.75 231 LYS A N 1
ATOM 1960 C CA . LYS A 1 231 ? 12.337 1.719 -6.914 1.00 87.75 231 LYS A CA 1
ATOM 1961 C C . LYS A 1 231 ? 12.627 0.225 -7.003 1.00 87.75 231 LYS A C 1
ATOM 1963 O O . LYS A 1 231 ? 13.582 -0.141 -7.674 1.00 87.75 231 LYS A O 1
ATOM 1968 N N . ALA A 1 232 ? 11.778 -0.618 -6.413 1.00 88.94 232 ALA A N 1
ATOM 1969 C CA . ALA A 1 232 ? 11.913 -2.071 -6.493 1.00 88.94 232 ALA A CA 1
ATOM 1970 C C . ALA A 1 232 ? 11.945 -2.561 -7.947 1.00 88.94 232 ALA A C 1
ATOM 1972 O O . ALA A 1 232 ? 12.807 -3.352 -8.313 1.00 88.94 232 ALA A O 1
ATOM 1973 N N . ILE A 1 233 ? 11.047 -2.041 -8.790 1.00 88.25 233 ILE A N 1
ATOM 1974 C CA . ILE A 1 233 ? 10.987 -2.414 -10.205 1.00 88.25 233 ILE A CA 1
ATOM 1975 C C . ILE A 1 233 ? 12.223 -1.943 -10.975 1.00 88.25 233 ILE A C 1
ATOM 1977 O O . ILE A 1 233 ? 12.642 -2.638 -11.888 1.00 88.25 233 ILE A O 1
ATOM 1981 N N . ARG A 1 234 ? 12.824 -0.802 -10.619 1.00 90.94 234 ARG A N 1
ATOM 1982 C CA . ARG A 1 234 ? 14.000 -0.238 -11.308 1.00 90.94 234 ARG A CA 1
ATOM 1983 C C . ARG A 1 234 ? 15.320 -0.923 -10.967 1.00 90.94 234 ARG A C 1
ATOM 1985 O O . ARG A 1 234 ? 16.222 -0.867 -11.794 1.00 90.94 234 ARG A O 1
ATOM 1992 N N . VAL A 1 235 ? 15.443 -1.548 -9.793 1.00 91.75 235 VAL A N 1
ATOM 1993 C CA . VAL A 1 235 ? 16.702 -2.166 -9.326 1.00 91.75 235 VAL A CA 1
ATOM 1994 C C . VAL A 1 235 ? 17.291 -3.162 -10.344 1.00 91.75 235 VAL A C 1
ATOM 1996 O O . VAL A 1 235 ? 18.477 -3.046 -10.645 1.00 91.75 235 VAL A O 1
ATOM 1999 N N . PRO A 1 236 ? 16.512 -4.076 -10.957 1.00 90.56 236 PRO A N 1
ATOM 2000 C CA . PRO A 1 236 ? 17.032 -4.954 -12.010 1.00 90.56 236 PRO A CA 1
ATOM 2001 C C . PRO A 1 236 ? 17.607 -4.223 -13.217 1.00 90.56 236 PRO A C 1
ATOM 2003 O O . PRO A 1 236 ? 18.588 -4.662 -13.804 1.00 90.56 236 PRO A O 1
ATOM 2006 N N . PHE A 1 237 ? 17.022 -3.080 -13.568 1.00 91.50 237 PHE A N 1
ATOM 2007 C CA . PHE A 1 237 ? 17.410 -2.302 -14.740 1.00 91.50 237 PHE A CA 1
ATOM 2008 C C . PHE A 1 237 ? 18.655 -1.442 -14.478 1.00 91.50 237 PHE A C 1
ATOM 2010 O O . PHE A 1 237 ? 19.301 -1.031 -15.432 1.00 91.50 237 PHE A O 1
ATOM 2017 N N . SER A 1 238 ? 19.004 -1.152 -13.216 1.00 88.00 238 SER A N 1
ATOM 2018 C CA . SER A 1 238 ? 20.136 -0.274 -12.881 1.00 88.00 238 SER A CA 1
ATOM 2019 C C . SER A 1 238 ? 21.500 -0.961 -12.845 1.00 88.00 238 SER A C 1
ATOM 2021 O O . SER A 1 238 ? 22.502 -0.258 -12.873 1.00 88.00 238 SER A O 1
ATOM 2023 N N . ASN A 1 239 ? 21.560 -2.294 -12.778 1.00 78.19 239 ASN A N 1
ATOM 2024 C CA . ASN A 1 239 ? 22.831 -3.039 -12.754 1.00 78.19 239 ASN A CA 1
ATOM 2025 C C . ASN A 1 239 ? 23.122 -3.696 -14.104 1.00 78.19 239 ASN A C 1
ATOM 2027 O O . ASN A 1 239 ? 23.424 -4.889 -14.177 1.00 78.19 239 ASN A O 1
ATOM 2031 N N . ILE A 1 240 ? 22.962 -2.912 -15.162 1.00 69.44 240 ILE A N 1
ATOM 2032 C CA . ILE A 1 240 ? 23.338 -3.293 -16.518 1.00 69.44 240 ILE A CA 1
ATOM 2033 C C . ILE A 1 240 ? 24.831 -3.132 -16.736 1.00 69.44 240 ILE A C 1
ATOM 2035 O O . ILE A 1 240 ? 25.396 -2.144 -16.231 1.00 69.44 240 ILE A O 1
#

Radius of gyration: 22.91 Å; Cα contacts (8 Å, |Δi|>4): 198; chains: 1; bounding box: 48×63×62 Å

Foldseek 3Di:
DVVVVVVVVVVVVVLCLLLVLLLVLQVVLLVWWDPVCDDPPSHVDDPVPQDPVNSSVRSNVSSVVLLVLLVVVLVVLLVVLVVVVVVLVVVVVVDPDPVSVVVSVVSVVVSQLSHPPNLQVVVCPDPLVVVLCVVCVVPDPPSVVDGLVVSLVVLCVVPVVLVVVLCVLVSLLSVLSSLLSSLVVVVVVVVVCVVVVPRTTDDDDVVVVVNVVSVVSNVVSNCSCSPRVSVSSCSSSVVD

Organism: NCBI:txid797291